Protein AF-A0A933R5Q3-F1 (afdb_monomer_lite)

Secondary structure (DSSP, 8-state):
--------------------------------TTHHHHHHHHHHHHHHHHHHHHHHHHHHHT-S-GGG----HHHHHHHHHHHHHHHHHHHHHTGGG---HHHHHHHHHHHHHHHHHHHHHHHT-TTSHHHHHHHHHHHHHHHHHHHHHH----SHHHHHHHHHHHHHHHHHHHHHHHHHHHHHHH----SHHHHHTSPPP-TTSS----

Sequence (210 aa):
MIAVDGSHLQGTEGDHDPTEAHSGNGNDRGGGGRGEQGGKYWRFAAMIATSMAAMFALTYVNTYRMADVEWSETRFYMMFVMGAAMAVIMLGFMLGMYRSRAINAAIVGGSVVVFCVALWLVRSQTTVQDESYMRAMIPHHSIAILTSTRADLTDVRVRELADGIIETQKREIEEMNWLLADIEANGKATTQAEADARPVPDLTAADYGG

Structure (mmCIF, N/CA/C/O backbone):
data_AF-A0A933R5Q3-F1
#
_entry.id   AF-A0A933R5Q3-F1
#
loop_
_atom_site.group_PDB
_atom_site.id
_atom_site.type_symbol
_atom_site.label_atom_id
_atom_site.label_alt_id
_atom_site.label_comp_id
_atom_site.label_asym_id
_atom_site.label_entity_id
_atom_site.label_seq_id
_atom_site.pdbx_PDB_ins_code
_atom_site.Cartn_x
_atom_site.Cartn_y
_atom_site.Cartn_z
_atom_site.occupancy
_atom_site.B_iso_or_equiv
_atom_site.auth_seq_id
_atom_site.auth_comp_id
_atom_site.auth_asym_id
_atom_site.auth_atom_id
_atom_site.pdbx_PDB_model_num
ATOM 1 N N . MET A 1 1 ? 15.858 1.191 100.175 1.00 37.62 1 MET A N 1
ATOM 2 C CA . MET A 1 1 ? 15.272 2.372 100.851 1.00 37.62 1 MET A CA 1
ATOM 3 C C . MET A 1 1 ? 14.344 3.031 99.837 1.00 37.62 1 MET A C 1
ATOM 5 O O . MET A 1 1 ? 14.831 3.302 98.754 1.00 37.62 1 MET A O 1
ATOM 9 N N . ILE A 1 2 ? 13.010 2.947 99.983 1.00 37.00 2 ILE A N 1
ATOM 10 C CA . ILE A 1 2 ? 12.141 3.902 100.731 1.00 37.00 2 ILE 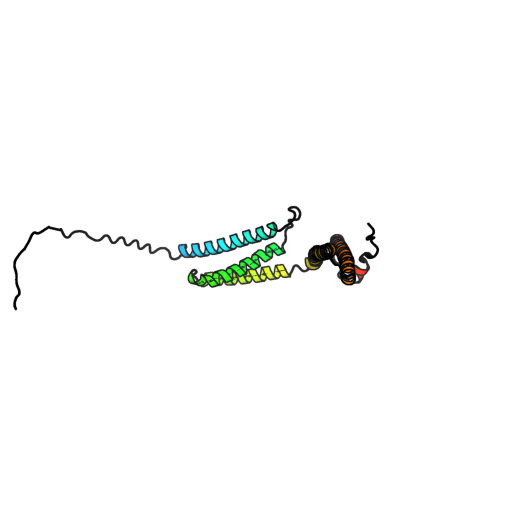A CA 1
ATOM 11 C C . ILE A 1 2 ? 12.267 5.305 100.083 1.00 37.00 2 ILE A C 1
ATOM 13 O O . ILE A 1 2 ? 13.389 5.783 100.017 1.00 37.00 2 ILE A O 1
ATOM 17 N N . ALA A 1 3 ? 11.257 6.037 99.593 1.00 38.88 3 ALA A N 1
ATOM 18 C CA . ALA A 1 3 ? 9.793 5.954 99.616 1.00 38.88 3 ALA A CA 1
ATOM 19 C C . ALA A 1 3 ? 9.170 6.904 98.552 1.00 38.88 3 ALA A C 1
ATOM 21 O O . ALA A 1 3 ? 9.852 7.771 98.010 1.00 38.88 3 ALA A O 1
ATOM 22 N N . VAL A 1 4 ? 7.865 6.710 98.322 1.00 41.22 4 VAL A N 1
ATOM 23 C CA . VAL A 1 4 ? 6.822 7.654 97.837 1.00 41.22 4 VAL A CA 1
ATOM 24 C C . VAL A 1 4 ? 6.817 8.913 98.740 1.00 41.22 4 VAL A C 1
ATOM 26 O O . VAL A 1 4 ? 7.154 8.780 99.912 1.00 41.22 4 VAL A O 1
ATOM 29 N N . ASP A 1 5 ? 6.601 10.162 98.318 1.00 43.66 5 ASP A N 1
ATOM 30 C CA . ASP A 1 5 ? 5.347 10.899 98.011 1.00 43.66 5 ASP A CA 1
ATOM 31 C C . ASP A 1 5 ? 5.722 12.382 98.295 1.00 43.66 5 ASP A C 1
ATOM 33 O O . ASP A 1 5 ? 6.499 12.627 99.217 1.00 43.66 5 ASP A O 1
ATOM 37 N N . GLY A 1 6 ? 5.396 13.416 97.522 1.00 39.12 6 GLY A N 1
ATOM 38 C CA . GLY A 1 6 ? 4.065 13.998 97.364 1.00 39.12 6 GLY A CA 1
ATOM 39 C C . GLY A 1 6 ? 4.132 15.493 97.702 1.00 39.12 6 GLY A C 1
ATOM 40 O O . GLY A 1 6 ? 4.687 15.862 98.735 1.00 39.12 6 GLY A O 1
ATOM 41 N N . SER A 1 7 ? 3.632 16.368 96.825 1.00 40.12 7 SER A N 1
ATOM 42 C CA . SER A 1 7 ? 2.957 17.638 97.174 1.00 40.12 7 SER A CA 1
ATOM 43 C C . SER A 1 7 ? 2.706 18.513 95.941 1.00 40.12 7 SER A C 1
ATOM 45 O O . SER A 1 7 ? 3.638 18.859 95.229 1.00 40.12 7 SER A O 1
ATOM 47 N N . HIS A 1 8 ? 1.425 18.880 95.783 1.00 37.91 8 HIS A N 1
ATOM 48 C CA . HIS A 1 8 ? 0.871 20.144 95.267 1.00 37.91 8 HIS A CA 1
ATOM 49 C C . HIS A 1 8 ? 1.377 20.638 93.893 1.00 37.91 8 HIS A C 1
ATOM 51 O O . HIS A 1 8 ? 2.553 20.876 93.685 1.00 37.91 8 HIS A O 1
ATOM 57 N N . LEU A 1 9 ? 0.510 20.846 92.897 1.00 44.16 9 LEU A N 1
ATOM 58 C CA . LEU A 1 9 ? -0.356 22.026 92.818 1.00 44.16 9 LEU A CA 1
ATOM 59 C C . LEU A 1 9 ? -1.648 21.749 92.032 1.00 44.16 9 LEU A C 1
ATOM 61 O O . LEU A 1 9 ? -1.675 21.004 91.056 1.00 44.16 9 LEU A O 1
ATOM 65 N N . GLN A 1 10 ? -2.707 22.410 92.482 1.00 40.44 10 GLN A N 1
ATOM 66 C CA . GLN A 1 10 ? -4.075 22.349 91.991 1.00 40.44 10 GLN A CA 1
ATOM 67 C C . GLN A 1 10 ? -4.442 23.718 91.391 1.00 40.44 10 GLN A C 1
ATOM 69 O O . GLN A 1 10 ? -4.152 24.732 92.017 1.00 40.44 10 GLN A O 1
ATOM 74 N N . GLY A 1 11 ? -5.110 23.715 90.230 1.00 36.97 11 GLY A N 1
ATOM 75 C CA . GLY A 1 11 ? -6.098 24.720 89.807 1.00 36.97 11 GLY A CA 1
ATOM 76 C C . GLY A 1 11 ? -5.611 26.002 89.114 1.00 36.97 11 GLY A C 1
ATOM 77 O O . GLY A 1 11 ? -4.931 26.825 89.711 1.00 36.97 11 GLY A O 1
ATOM 78 N N . THR A 1 12 ? -6.069 26.229 87.880 1.00 41.91 12 THR A N 1
ATOM 79 C CA . THR A 1 12 ? -7.019 27.320 87.571 1.00 41.91 12 THR A CA 1
ATOM 80 C C . THR A 1 12 ? -7.767 27.010 86.274 1.00 41.91 12 THR A C 1
ATOM 82 O O . THR A 1 12 ? -7.180 26.605 85.273 1.00 41.91 12 THR A O 1
ATOM 85 N N . GLU A 1 13 ? -9.087 27.156 86.362 1.00 41.34 13 GLU A N 1
ATOM 86 C CA . GLU A 1 13 ? -10.085 27.066 85.303 1.00 41.34 13 GLU A CA 1
ATOM 87 C C . GLU A 1 13 ? -9.833 28.029 84.134 1.00 41.34 13 GLU A C 1
ATOM 89 O O . GLU A 1 13 ? -9.441 29.180 84.320 1.00 41.34 13 GLU A O 1
ATOM 94 N N . GLY A 1 14 ? -10.154 27.558 82.930 1.00 43.03 14 GLY A N 1
ATOM 95 C CA . GLY A 1 14 ? -10.431 28.380 81.761 1.00 43.03 14 GLY A CA 1
ATOM 96 C C . GLY A 1 14 ? -11.650 27.799 81.051 1.00 43.03 14 GLY A C 1
ATOM 97 O O . GLY A 1 14 ? -11.581 26.693 80.517 1.00 43.03 14 GLY A O 1
ATOM 98 N N . ASP A 1 15 ? -12.758 28.532 81.122 1.00 51.28 15 ASP A N 1
ATOM 99 C CA . ASP A 1 15 ? -14.026 28.278 80.442 1.00 51.28 15 ASP A CA 1
ATOM 100 C C . ASP A 1 15 ? -13.844 27.980 78.948 1.00 51.28 15 ASP A C 1
ATOM 102 O O . ASP A 1 15 ? -13.221 28.762 78.230 1.00 51.28 15 ASP A O 1
ATOM 106 N N . HIS A 1 16 ? -14.488 26.921 78.450 1.00 57.41 16 HIS A N 1
ATOM 107 C CA . HIS A 1 16 ? -14.927 26.884 77.056 1.00 57.41 16 HIS A CA 1
ATOM 108 C C . HIS A 1 16 ? -16.315 26.239 76.925 1.00 57.41 16 HIS A C 1
ATOM 110 O O . HIS A 1 16 ? -16.532 25.061 77.203 1.00 57.41 16 HIS A O 1
ATOM 116 N N . ASP A 1 17 ? -17.232 27.109 76.515 1.00 54.28 17 ASP A N 1
ATOM 117 C CA . ASP A 1 17 ? -18.645 26.960 76.175 1.00 54.28 17 ASP A CA 1
ATOM 118 C C . ASP A 1 17 ? -18.941 25.821 75.167 1.00 54.28 17 ASP A C 1
ATOM 120 O O . ASP A 1 17 ? -18.249 25.710 74.149 1.00 54.28 17 ASP A O 1
ATOM 124 N N . PRO A 1 18 ? -19.968 24.974 75.395 1.00 57.12 18 PRO A N 1
ATOM 125 C CA . PRO A 1 18 ? -20.340 23.895 74.493 1.00 57.12 18 PRO A CA 1
ATOM 126 C C . PRO A 1 18 ? -21.406 24.351 73.487 1.00 57.12 18 PRO A C 1
ATOM 128 O O . PRO A 1 18 ? -22.563 23.956 73.589 1.00 57.12 18 PRO A O 1
ATOM 131 N N . THR A 1 19 ? -21.035 25.122 72.466 1.00 54.12 19 THR A N 1
ATOM 132 C CA . THR A 1 19 ? -21.895 25.313 71.286 1.00 54.12 19 THR A CA 1
ATOM 133 C C . THR A 1 19 ? -21.090 25.573 70.014 1.00 54.12 19 THR A C 1
ATOM 135 O O . THR A 1 19 ? -20.943 26.706 69.592 1.00 54.12 19 THR A O 1
ATOM 138 N N . GLU A 1 20 ? -20.669 24.521 69.308 1.00 50.72 20 GLU A N 1
ATOM 139 C CA . GLU A 1 20 ? -20.641 24.593 67.841 1.00 50.72 20 GLU A CA 1
ATOM 140 C C . GLU A 1 20 ? -21.238 23.322 67.244 1.00 50.72 20 GLU A C 1
ATOM 142 O O . GLU A 1 20 ? -20.669 22.230 67.226 1.00 50.72 20 GLU A O 1
ATOM 147 N N . ALA A 1 21 ? -22.478 23.507 66.809 1.00 47.56 21 ALA A N 1
ATOM 148 C CA . ALA A 1 21 ? -23.251 22.573 66.036 1.00 47.56 21 ALA A CA 1
ATOM 149 C C . ALA A 1 21 ? -22.594 22.316 64.673 1.00 47.56 21 ALA A C 1
ATOM 151 O O . ALA A 1 21 ? -22.115 23.226 64.003 1.00 47.56 21 ALA A O 1
ATOM 152 N N . HIS A 1 22 ? -22.655 21.048 64.271 1.00 54.12 22 HIS A N 1
ATOM 153 C CA . HIS A 1 22 ? -22.724 20.554 62.900 1.00 54.12 22 HIS A CA 1
ATOM 154 C C . HIS A 1 22 ? -22.627 21.602 61.777 1.00 54.12 22 HIS A C 1
ATOM 156 O O . HIS A 1 22 ? -23.608 22.248 61.416 1.00 54.12 22 HIS A O 1
ATOM 162 N N . SER A 1 23 ? -21.501 21.583 61.069 1.00 46.44 23 SER A N 1
ATOM 163 C CA . SER A 1 23 ? -21.527 21.741 59.617 1.00 46.44 23 SER A CA 1
ATOM 164 C C . SER A 1 23 ? -20.606 20.701 58.998 1.00 46.44 23 SER A C 1
ATOM 166 O O . SER A 1 23 ? -19.442 20.936 58.677 1.00 46.44 23 SER A O 1
ATOM 168 N N . GLY A 1 24 ? -21.143 19.486 58.880 1.00 42.62 24 GLY A N 1
ATOM 169 C CA . GLY A 1 24 ? -20.611 18.521 57.938 1.00 42.62 24 GLY A CA 1
ATOM 170 C C . GLY A 1 24 ? -20.792 19.107 56.546 1.00 42.62 24 GLY A C 1
ATOM 171 O O . GLY A 1 24 ? -21.897 19.093 56.010 1.00 42.62 24 GLY A O 1
ATOM 172 N N . ASN A 1 25 ? -19.714 19.612 55.949 1.00 48.34 25 ASN A N 1
ATOM 173 C CA . ASN A 1 25 ? -19.680 19.885 54.519 1.00 48.34 25 ASN A CA 1
ATOM 174 C C . ASN A 1 25 ? -19.555 18.547 53.775 1.00 48.34 25 ASN A C 1
ATOM 176 O O . ASN A 1 25 ? -18.524 18.222 53.183 1.00 48.34 25 ASN A O 1
ATOM 180 N N . GLY A 1 26 ? -20.619 17.748 53.859 1.00 48.50 26 GLY A N 1
ATOM 181 C CA . GLY A 1 26 ? -20.886 16.648 52.954 1.00 48.50 26 GLY A CA 1
ATOM 182 C C . GLY A 1 26 ? -21.187 17.239 51.590 1.00 48.50 26 GLY A C 1
ATOM 183 O O . GLY A 1 26 ? -22.341 17.394 51.203 1.00 48.50 26 GLY A O 1
ATOM 184 N N . ASN A 1 27 ? -20.141 17.572 50.839 1.00 50.22 27 ASN A N 1
ATOM 185 C CA . ASN A 1 27 ? -20.267 17.763 49.404 1.00 50.22 27 ASN A CA 1
ATOM 186 C C . ASN A 1 27 ? -20.289 16.378 48.738 1.00 50.22 27 ASN A C 1
ATOM 188 O O . ASN A 1 27 ? -19.455 16.055 47.891 1.00 50.22 27 ASN A O 1
ATOM 192 N N . ASP A 1 28 ? -21.272 15.570 49.139 1.00 52.59 28 ASP A N 1
ATOM 193 C CA . ASP A 1 28 ? -21.738 14.398 48.416 1.00 52.59 28 ASP A CA 1
ATOM 194 C C . ASP A 1 28 ? -22.417 14.897 47.144 1.00 52.59 28 ASP A C 1
ATOM 196 O O . ASP A 1 28 ? -23.640 14.958 47.016 1.00 52.59 28 ASP A O 1
ATOM 200 N N . ARG A 1 29 ? -21.608 15.265 46.147 1.00 54.75 29 ARG A N 1
ATOM 201 C CA . ARG A 1 29 ? -22.085 15.382 44.767 1.00 54.75 29 ARG A CA 1
ATOM 202 C C . ARG A 1 29 ? -22.269 13.979 44.198 1.00 54.75 29 ARG A C 1
ATOM 204 O O . ARG A 1 29 ? -21.574 13.548 43.280 1.00 54.75 29 ARG A O 1
ATOM 211 N N . GLY A 1 30 ? -23.251 13.273 44.749 1.00 46.62 30 GLY A N 1
ATOM 212 C CA . GLY A 1 30 ? -23.901 12.139 44.115 1.00 46.62 30 GLY A CA 1
ATOM 213 C C . GLY A 1 30 ? -24.626 12.627 42.864 1.00 46.62 30 GLY A C 1
ATOM 214 O O . GLY A 1 30 ? -25.778 13.037 42.921 1.00 46.62 30 GLY A O 1
ATOM 215 N N . GLY A 1 31 ? -23.929 12.628 41.727 1.00 47.56 31 GLY A N 1
ATOM 216 C CA . GLY A 1 31 ? -24.505 13.102 40.467 1.00 47.56 31 GLY A CA 1
ATOM 217 C C . GLY A 1 31 ? -23.619 12.939 39.230 1.00 47.56 31 GLY A C 1
ATOM 218 O O . GLY A 1 31 ? -23.697 13.764 38.332 1.00 47.56 31 GLY A O 1
ATOM 219 N N . GLY A 1 32 ? -22.749 11.922 39.162 1.00 46.84 32 GLY A N 1
ATOM 220 C CA . GLY A 1 32 ? -21.774 11.773 38.059 1.00 46.84 32 GLY A CA 1
ATOM 221 C C . GLY A 1 32 ? -21.953 10.557 37.136 1.00 46.84 32 GLY A C 1
ATOM 222 O O . GLY A 1 32 ? -21.196 10.377 36.189 1.00 46.84 32 GLY A O 1
ATOM 223 N N . GLY A 1 33 ? -22.933 9.681 37.370 1.00 52.44 33 GLY A N 1
ATOM 224 C CA . GLY A 1 33 ? -22.882 8.309 36.835 1.00 52.44 33 GLY A CA 1
ATOM 225 C C . GLY A 1 33 ? -23.011 8.138 35.311 1.00 52.44 33 GLY A C 1
ATOM 226 O O . GLY A 1 33 ? -22.514 7.146 34.773 1.00 52.44 33 GLY A O 1
ATOM 227 N N . ARG A 1 34 ? -23.666 9.073 34.604 1.00 54.91 34 ARG A N 1
ATOM 228 C CA . ARG A 1 34 ? -23.990 8.945 33.164 1.00 54.91 34 ARG A CA 1
ATOM 229 C C . ARG A 1 34 ? -23.191 9.898 32.267 1.00 54.91 34 ARG A C 1
ATOM 231 O O . ARG A 1 34 ? -22.639 9.450 31.265 1.00 54.91 34 ARG A O 1
ATOM 238 N N . GLY A 1 35 ? -23.067 11.172 32.650 1.00 59.00 35 GLY A N 1
ATOM 239 C CA . GLY A 1 35 ? -22.318 12.178 31.879 1.00 59.00 35 GLY A CA 1
ATOM 240 C C . GLY A 1 35 ? -20.802 11.956 31.893 1.00 59.00 35 GLY A C 1
ATOM 241 O O . GLY A 1 35 ? -20.133 12.117 30.876 1.00 59.00 35 GLY A O 1
ATOM 242 N N . GLU A 1 36 ? -20.259 11.491 33.018 1.00 64.19 36 GLU A N 1
ATOM 243 C CA . GLU A 1 36 ? -18.817 11.285 33.172 1.00 64.19 36 GLU A CA 1
ATOM 244 C C . GLU A 1 36 ? -18.313 10.068 32.377 1.00 64.19 36 GLU A C 1
ATOM 246 O O . GLU A 1 36 ? -17.197 10.071 31.860 1.00 64.19 36 GLU A O 1
ATOM 251 N N . GLN A 1 37 ? -19.152 9.037 32.216 1.00 67.56 37 GLN A N 1
ATOM 252 C CA . GLN A 1 37 ? -18.849 7.891 31.354 1.00 67.56 37 GLN A CA 1
ATOM 253 C C . GLN A 1 37 ? -18.914 8.262 29.871 1.00 67.56 37 GLN A C 1
ATOM 255 O O . GLN A 1 37 ? -18.004 7.902 29.128 1.00 67.56 37 GLN A O 1
ATOM 260 N N . GLY A 1 38 ? -19.929 9.027 29.448 1.00 73.62 38 GLY A N 1
ATOM 261 C CA . GLY A 1 38 ? -20.018 9.540 28.075 1.00 73.62 38 GLY A CA 1
ATOM 262 C C . GLY A 1 38 ? -18.776 10.341 27.673 1.00 73.62 38 GLY A C 1
ATOM 263 O O . GLY A 1 38 ? -18.219 10.122 26.599 1.00 73.62 38 GLY A O 1
ATOM 264 N N . GLY A 1 39 ? -18.258 11.172 28.584 1.00 84.56 39 GLY A N 1
ATOM 265 C CA . GLY A 1 39 ? -17.014 11.913 28.367 1.00 84.56 39 GLY A CA 1
ATOM 266 C C . GLY A 1 39 ? -15.775 11.028 28.170 1.00 84.56 39 GLY A C 1
ATOM 267 O O . GLY A 1 39 ? -14.880 11.399 27.415 1.00 84.56 39 GLY A O 1
ATOM 268 N N . LYS A 1 40 ? -15.710 9.846 28.801 1.00 87.00 40 LYS A N 1
ATOM 269 C CA . LYS A 1 40 ? -14.594 8.893 28.627 1.00 87.00 40 LYS A CA 1
ATOM 270 C C . LYS A 1 40 ? -14.631 8.248 27.236 1.00 87.00 40 LYS A C 1
ATOM 272 O O . LYS A 1 40 ? -13.609 8.239 26.557 1.00 87.00 40 LYS A O 1
ATOM 277 N N . TYR A 1 41 ? -15.802 7.805 26.769 1.00 88.81 41 TYR A N 1
ATOM 278 C CA . TYR A 1 41 ? -15.950 7.252 25.411 1.00 88.81 41 TYR A CA 1
ATOM 279 C C . TYR A 1 41 ? -15.758 8.303 24.315 1.00 88.81 41 TYR A C 1
ATOM 281 O O . TYR A 1 41 ? -15.182 8.001 23.275 1.00 88.81 41 TYR A O 1
ATOM 289 N N . TRP A 1 42 ? -16.184 9.548 24.545 1.00 90.56 42 TRP A N 1
ATOM 290 C CA . TRP A 1 42 ? -15.934 10.632 23.595 1.00 90.56 42 TRP A CA 1
ATOM 291 C C . TRP A 1 42 ? -14.438 10.920 23.439 1.00 90.56 42 TRP A C 1
ATOM 293 O O . TRP A 1 42 ? -13.944 11.030 22.321 1.00 90.56 42 TRP A O 1
ATOM 303 N N . ARG A 1 43 ? -13.693 10.975 24.551 1.00 90.62 43 ARG A N 1
ATOM 304 C CA . ARG A 1 43 ? -12.229 11.129 24.519 1.00 90.62 43 ARG A CA 1
ATOM 305 C C . ARG A 1 43 ? -11.552 9.972 23.792 1.00 90.62 43 ARG A C 1
ATOM 307 O O . ARG A 1 43 ? -10.636 10.211 23.015 1.00 90.62 43 ARG A O 1
ATOM 314 N N . PHE A 1 44 ? -12.017 8.744 24.013 1.00 91.81 44 PHE A N 1
ATOM 315 C CA . PHE A 1 44 ? -11.541 7.565 23.292 1.00 91.81 44 PHE A CA 1
ATOM 316 C C . PHE A 1 44 ? -11.747 7.688 21.778 1.00 91.81 44 PHE A C 1
ATOM 318 O O . PHE A 1 44 ? -10.796 7.547 21.013 1.00 91.81 44 PHE A O 1
ATOM 325 N N . ALA A 1 45 ? -12.966 8.027 21.349 1.00 91.81 45 ALA A N 1
ATOM 326 C CA . ALA A 1 45 ? -13.285 8.223 19.939 1.00 91.81 45 ALA A CA 1
ATOM 327 C C . ALA A 1 45 ? -12.462 9.363 19.320 1.00 91.81 45 ALA A C 1
ATOM 329 O O . ALA A 1 45 ? -11.897 9.198 18.241 1.00 91.81 45 ALA A O 1
ATOM 330 N N . ALA A 1 46 ? -12.329 10.490 20.026 1.00 94.12 46 ALA A N 1
ATOM 331 C CA . ALA A 1 46 ? -11.514 11.618 19.589 1.00 94.12 46 ALA A CA 1
ATOM 332 C C . ALA A 1 46 ? -10.030 11.239 19.455 1.00 94.12 46 ALA A C 1
ATOM 334 O O . ALA A 1 46 ? -9.384 11.640 18.489 1.00 94.12 46 ALA A O 1
ATOM 335 N N . MET A 1 47 ? -9.493 10.436 20.378 1.00 94.38 47 MET A N 1
ATOM 336 C CA . MET A 1 47 ? -8.109 9.959 20.324 1.00 94.38 47 MET A CA 1
ATOM 337 C C . MET A 1 47 ? -7.866 9.091 19.085 1.00 94.38 47 MET A C 1
ATOM 339 O O . MET A 1 47 ? -6.886 9.303 18.370 1.00 94.38 47 MET A O 1
ATOM 343 N N . ILE A 1 48 ? -8.777 8.161 18.790 1.00 93.94 48 ILE A N 1
ATOM 344 C CA . ILE A 1 48 ? -8.689 7.306 17.599 1.00 93.94 48 ILE A CA 1
ATOM 345 C C . ILE A 1 48 ? -8.826 8.137 16.323 1.00 93.94 48 ILE A C 1
ATOM 347 O O . ILE A 1 48 ? -7.982 8.040 15.443 1.00 93.94 48 ILE A O 1
ATOM 351 N N . ALA A 1 49 ? -9.833 9.005 16.231 1.00 93.81 49 ALA A N 1
ATOM 352 C CA . ALA A 1 49 ? -10.045 9.828 15.042 1.00 93.81 49 ALA A CA 1
ATOM 353 C C . ALA A 1 49 ? -8.853 10.759 14.761 1.00 93.81 49 ALA A C 1
ATOM 355 O O . ALA A 1 49 ? -8.394 10.861 13.625 1.00 93.81 49 ALA A O 1
ATOM 356 N N . THR A 1 50 ? -8.307 11.394 15.802 1.00 94.12 50 THR A N 1
ATOM 357 C CA . THR A 1 50 ? -7.155 12.298 15.663 1.00 94.12 50 THR A CA 1
ATOM 358 C C . THR A 1 50 ? -5.902 11.537 15.237 1.00 94.12 50 THR A C 1
ATOM 360 O O . THR A 1 50 ? -5.181 11.989 14.353 1.00 94.12 50 THR A O 1
ATOM 363 N N . SER A 1 51 ? -5.645 10.368 15.829 1.00 91.81 51 SER A N 1
ATOM 364 C CA . SER A 1 51 ? -4.493 9.538 15.455 1.00 91.81 51 SER A CA 1
ATOM 365 C C . SER A 1 51 ? -4.629 8.951 14.050 1.00 91.81 51 SER A C 1
ATOM 367 O O . SER A 1 51 ? -3.645 8.946 13.318 1.00 91.81 51 SER A O 1
ATOM 369 N N . MET A 1 52 ? -5.830 8.543 13.630 1.00 93.19 52 MET A N 1
ATOM 370 C CA . MET A 1 52 ? -6.106 8.143 12.246 1.00 93.19 52 MET A CA 1
ATOM 371 C C . MET A 1 52 ? -5.814 9.281 11.265 1.00 93.19 52 MET A C 1
ATOM 373 O O . MET A 1 52 ? -5.090 9.069 10.297 1.00 93.19 52 MET A O 1
ATOM 377 N N . ALA A 1 53 ? -6.319 10.489 11.534 1.00 92.25 53 ALA A N 1
ATOM 378 C CA . ALA A 1 53 ? -6.087 11.653 10.682 1.00 92.25 53 ALA A CA 1
ATOM 379 C C . ALA A 1 53 ? -4.598 12.028 10.610 1.00 92.25 53 ALA A C 1
ATOM 381 O O . ALA A 1 53 ? -4.071 12.264 9.523 1.00 92.25 53 ALA A O 1
ATOM 382 N N . ALA A 1 54 ? -3.904 12.028 11.752 1.00 92.25 54 ALA A N 1
ATOM 383 C CA . ALA A 1 54 ? -2.470 12.286 11.809 1.00 92.25 54 ALA A CA 1
ATOM 384 C C . ALA A 1 54 ? -1.684 11.233 11.017 1.00 92.25 54 ALA A C 1
ATOM 386 O O . ALA A 1 54 ? -0.892 11.590 10.151 1.00 92.25 54 ALA A O 1
ATOM 387 N N . MET A 1 55 ? -1.935 9.943 11.256 1.00 88.62 55 MET A N 1
ATOM 388 C CA . MET A 1 55 ? -1.251 8.859 10.546 1.00 88.62 55 MET A CA 1
ATOM 389 C C . MET A 1 55 ? -1.523 8.901 9.044 1.00 88.62 55 MET A C 1
ATOM 391 O O . MET A 1 55 ? -0.592 8.739 8.261 1.00 88.62 55 MET A O 1
ATOM 395 N N . PHE A 1 56 ? -2.760 9.187 8.631 1.00 87.94 56 PHE A N 1
ATOM 396 C CA . PHE A 1 56 ? -3.099 9.369 7.224 1.00 87.94 56 PHE A CA 1
ATOM 397 C C . PHE A 1 56 ? -2.317 10.533 6.603 1.00 87.94 56 PHE A C 1
ATOM 399 O O . PHE A 1 56 ? -1.695 10.350 5.560 1.00 87.94 56 PHE A O 1
ATOM 406 N N . ALA A 1 57 ? -2.245 11.690 7.266 1.00 86.56 57 ALA A N 1
ATOM 407 C CA . ALA A 1 57 ? -1.433 12.813 6.799 1.00 86.56 57 ALA A CA 1
ATOM 408 C C . ALA A 1 57 ? 0.062 12.451 6.700 1.00 86.56 57 ALA A C 1
ATOM 410 O O . ALA A 1 57 ? 0.706 12.768 5.700 1.00 86.56 57 ALA A O 1
ATOM 411 N N . LEU A 1 58 ? 0.606 11.720 7.683 1.00 84.56 58 LEU A N 1
ATOM 412 C CA . LEU A 1 58 ? 1.996 11.249 7.660 1.00 84.56 58 LEU A CA 1
ATOM 413 C C . LEU A 1 58 ? 2.297 10.351 6.450 1.00 84.56 58 LEU A C 1
ATOM 415 O O . LEU A 1 58 ? 3.423 10.381 5.956 1.00 84.56 58 LEU A O 1
ATOM 419 N N . THR A 1 59 ? 1.314 9.611 5.920 1.00 79.06 59 THR A N 1
ATOM 420 C CA . THR A 1 59 ? 1.526 8.812 4.696 1.00 79.06 59 THR A CA 1
ATOM 421 C C . THR A 1 59 ? 1.858 9.663 3.468 1.00 79.06 59 THR A C 1
ATOM 423 O O . THR A 1 59 ? 2.487 9.163 2.538 1.00 79.06 59 THR A O 1
ATOM 426 N N . TYR A 1 60 ? 1.490 10.948 3.461 1.00 77.56 60 TYR A N 1
ATOM 427 C CA . TYR A 1 60 ? 1.810 11.878 2.377 1.00 77.56 60 TYR A CA 1
ATOM 428 C C . TYR A 1 60 ? 3.145 12.596 2.575 1.00 77.56 60 TYR A C 1
ATOM 430 O O . TYR A 1 60 ? 3.804 12.911 1.586 1.00 77.56 60 TYR A O 1
ATOM 438 N N . VAL A 1 61 ? 3.587 12.780 3.825 1.00 76.00 61 VAL A N 1
ATOM 439 C CA . VAL A 1 61 ? 4.846 13.471 4.173 1.00 76.00 61 VAL A CA 1
ATOM 440 C C . VAL A 1 61 ? 6.080 12.774 3.585 1.00 76.00 61 VAL A C 1
ATOM 442 O O . VAL A 1 61 ? 7.091 13.422 3.337 1.00 76.00 61 VAL A O 1
ATOM 445 N N . ASN A 1 62 ? 6.006 11.469 3.312 1.00 63.94 62 ASN A N 1
ATOM 446 C CA . ASN A 1 62 ? 7.106 10.716 2.703 1.00 63.94 62 ASN A CA 1
ATOM 447 C C . ASN A 1 62 ? 7.194 10.860 1.163 1.00 63.94 62 ASN A C 1
ATOM 449 O O . ASN A 1 62 ? 8.095 10.298 0.549 1.00 63.94 62 ASN A O 1
ATOM 453 N N . THR A 1 63 ? 6.292 11.605 0.514 1.00 61.28 63 THR A N 1
ATOM 454 C CA . THR A 1 63 ? 6.260 11.720 -0.958 1.00 61.28 63 THR A CA 1
ATOM 455 C C . THR A 1 63 ? 7.307 12.728 -1.454 1.00 61.28 63 THR A C 1
ATOM 457 O O . THR A 1 63 ? 7.285 13.894 -1.069 1.00 61.28 63 THR A O 1
ATOM 460 N N . TYR A 1 64 ? 8.229 12.285 -2.320 1.00 49.09 64 TYR A N 1
ATOM 461 C CA . TYR A 1 64 ? 9.434 13.029 -2.740 1.00 49.09 64 TYR A CA 1
ATOM 462 C C . TYR A 1 64 ? 9.150 14.301 -3.570 1.00 49.09 64 TYR A C 1
ATOM 464 O O . TYR A 1 64 ? 9.975 15.213 -3.613 1.00 49.09 64 TYR A O 1
ATOM 472 N N . ARG A 1 65 ? 7.976 14.398 -4.209 1.00 51.03 65 ARG A N 1
ATOM 473 C CA . ARG A 1 65 ? 7.514 15.572 -4.969 1.00 51.03 65 ARG A CA 1
ATOM 474 C C . ARG A 1 65 ? 6.055 15.870 -4.620 1.00 51.03 65 ARG A C 1
ATOM 476 O O . ARG A 1 65 ? 5.204 14.995 -4.713 1.00 51.03 65 ARG A O 1
ATOM 483 N N . MET A 1 66 ? 5.750 17.126 -4.286 1.00 53.97 66 MET A N 1
ATOM 484 C CA . MET A 1 66 ? 4.377 17.592 -4.000 1.00 53.97 66 MET A CA 1
ATOM 485 C C . MET A 1 66 ? 3.433 17.478 -5.211 1.00 53.97 66 MET A C 1
ATOM 487 O O . MET A 1 66 ? 2.220 17.497 -5.041 1.00 53.97 66 MET A O 1
ATOM 491 N N . ALA A 1 67 ? 3.991 17.364 -6.421 1.00 54.97 67 ALA A N 1
ATOM 492 C CA . ALA A 1 67 ? 3.243 17.191 -7.664 1.00 54.97 67 ALA A CA 1
ATOM 493 C C . ALA A 1 67 ? 2.707 15.762 -7.868 1.00 54.97 67 ALA A C 1
ATOM 495 O O . ALA A 1 67 ? 1.791 15.594 -8.658 1.00 54.97 67 ALA A O 1
ATOM 496 N N . ASP A 1 68 ? 3.224 14.771 -7.132 1.00 55.75 68 ASP A N 1
ATOM 497 C CA . ASP A 1 68 ? 2.835 13.357 -7.266 1.00 55.75 68 ASP A CA 1
ATOM 498 C C . ASP A 1 68 ? 1.907 12.922 -6.108 1.00 55.75 68 ASP A C 1
ATOM 500 O O . ASP A 1 68 ? 1.771 11.736 -5.791 1.00 55.75 68 ASP A O 1
ATOM 504 N N . VAL A 1 69 ? 1.300 13.893 -5.409 1.00 63.34 69 VAL A N 1
ATOM 505 C CA . VAL A 1 69 ? 0.317 13.656 -4.342 1.00 63.34 69 VAL A CA 1
ATOM 506 C C . VAL A 1 69 ? -1.012 13.271 -4.983 1.00 63.34 69 VAL A C 1
ATOM 508 O O . VAL A 1 69 ? -1.951 14.055 -5.066 1.00 63.34 69 VAL A O 1
ATOM 511 N N . GLU A 1 70 ? -1.072 12.030 -5.441 1.00 64.75 70 GLU A N 1
ATOM 512 C CA . GLU A 1 70 ? -2.287 11.445 -5.984 1.00 64.75 70 GLU A CA 1
ATOM 513 C C . GLU A 1 70 ? -3.179 10.908 -4.862 1.00 64.75 70 GLU A C 1
ATOM 515 O O . GLU A 1 70 ? -2.727 10.424 -3.810 1.00 64.75 70 GLU A O 1
ATOM 520 N N . TRP A 1 71 ? -4.489 10.988 -5.081 1.00 68.25 71 TRP A N 1
ATOM 521 C CA . TRP A 1 71 ? -5.454 10.364 -4.189 1.00 68.25 71 TRP A CA 1
ATOM 522 C C . TRP A 1 71 ? -5.289 8.840 -4.244 1.00 68.25 71 TRP A C 1
ATOM 524 O O . TRP A 1 71 ? -5.419 8.225 -5.298 1.00 68.25 71 TRP A O 1
ATOM 534 N N . SER A 1 72 ? -5.010 8.211 -3.099 1.00 73.12 72 SER A N 1
ATOM 535 C CA . SER A 1 72 ? -4.845 6.759 -3.011 1.00 73.12 72 SER A CA 1
ATOM 536 C C . SER A 1 72 ? -5.978 6.154 -2.196 1.00 73.12 72 SER A C 1
ATOM 538 O O . SER A 1 72 ? -5.979 6.216 -0.962 1.00 73.12 72 SER A O 1
ATOM 540 N N . GLU A 1 73 ? -6.916 5.512 -2.890 1.00 77.62 73 GLU A N 1
ATOM 541 C CA . GLU A 1 73 ? -8.005 4.753 -2.268 1.00 77.62 73 GLU A CA 1
ATOM 542 C C . GLU A 1 73 ? -7.470 3.712 -1.274 1.00 77.62 73 GLU A C 1
ATOM 544 O O . GLU A 1 73 ? -7.996 3.565 -0.173 1.00 77.62 73 GLU A O 1
ATOM 549 N N . THR A 1 74 ? -6.355 3.055 -1.603 1.00 79.62 74 THR A N 1
ATOM 550 C CA . THR A 1 74 ? -5.688 2.092 -0.718 1.00 79.62 74 THR A CA 1
ATOM 551 C C . THR A 1 74 ? -5.231 2.728 0.596 1.00 79.62 74 THR A C 1
ATOM 553 O O . THR A 1 74 ? -5.492 2.161 1.658 1.00 79.62 74 THR A O 1
ATOM 556 N N . ARG A 1 75 ? -4.584 3.907 0.567 1.00 82.06 75 ARG A N 1
ATOM 557 C CA . ARG A 1 75 ? -4.168 4.612 1.800 1.00 82.06 75 ARG A CA 1
ATOM 558 C C . ARG A 1 75 ? -5.380 5.017 2.633 1.00 82.06 75 ARG A C 1
ATOM 560 O O . ARG A 1 75 ? -5.364 4.874 3.856 1.00 82.06 75 ARG A O 1
ATOM 567 N N . PHE A 1 76 ? -6.437 5.474 1.966 1.00 86.00 76 PHE A N 1
ATOM 568 C CA . PHE A 1 76 ? -7.683 5.863 2.612 1.00 86.00 76 PHE A CA 1
ATOM 569 C C . PHE A 1 76 ? -8.357 4.677 3.315 1.00 86.00 76 PHE A C 1
ATOM 571 O O . PHE A 1 76 ? -8.664 4.772 4.500 1.00 86.00 76 PHE A O 1
ATOM 578 N N . TYR A 1 77 ? -8.521 3.528 2.654 1.00 89.25 77 TYR A N 1
ATOM 579 C CA . TYR A 1 77 ? -9.119 2.346 3.285 1.00 89.25 77 TYR A CA 1
ATOM 580 C C . TYR A 1 77 ? -8.226 1.741 4.377 1.00 89.25 77 TYR A C 1
ATOM 582 O O . TYR A 1 77 ? -8.729 1.320 5.422 1.00 89.25 77 TYR A O 1
ATOM 590 N N . MET A 1 78 ? -6.900 1.757 4.198 1.00 86.94 78 MET A N 1
ATOM 591 C CA . MET A 1 78 ? -5.954 1.264 5.205 1.00 86.94 78 MET A CA 1
ATOM 592 C C . MET A 1 78 ? -6.014 2.073 6.511 1.00 86.94 78 MET A C 1
ATOM 594 O O . MET A 1 78 ? -5.876 1.498 7.592 1.00 86.94 78 MET A O 1
ATOM 598 N N . MET A 1 79 ? -6.308 3.379 6.439 1.00 92.25 79 MET A N 1
ATOM 599 C CA . MET A 1 79 ? -6.569 4.208 7.624 1.00 92.25 79 MET A CA 1
ATOM 600 C C . MET A 1 79 ? -7.674 3.597 8.501 1.00 92.25 79 MET A C 1
ATOM 602 O O . MET A 1 79 ? -7.516 3.513 9.720 1.00 92.25 79 MET A O 1
ATOM 606 N N . PHE A 1 80 ? -8.773 3.126 7.903 1.00 93.38 80 PHE A N 1
ATOM 607 C CA . PHE A 1 80 ? -9.877 2.499 8.639 1.00 93.38 80 PHE A CA 1
ATOM 608 C C . PHE A 1 80 ? -9.509 1.123 9.193 1.00 93.38 80 PHE A C 1
ATOM 610 O O . PHE A 1 80 ? -9.895 0.814 10.319 1.00 93.38 80 PHE A O 1
ATOM 617 N N . VAL A 1 81 ? -8.730 0.325 8.456 1.00 92.25 81 VAL A N 1
ATOM 618 C CA . VAL A 1 81 ? -8.212 -0.970 8.936 1.00 92.25 81 VAL A CA 1
ATOM 619 C C . VAL A 1 81 ? -7.386 -0.773 10.212 1.00 92.25 81 VAL A C 1
ATOM 621 O O . VAL A 1 81 ? -7.654 -1.410 11.234 1.00 92.25 81 VAL A O 1
ATOM 624 N N . MET A 1 82 ? -6.421 0.150 10.181 1.00 91.25 82 MET A N 1
ATOM 625 C CA . MET A 1 82 ? -5.559 0.451 11.328 1.00 91.25 82 MET A CA 1
ATOM 626 C C . MET A 1 82 ? -6.352 1.064 12.487 1.00 91.25 82 MET A C 1
ATOM 628 O O . MET A 1 82 ? -6.190 0.641 13.631 1.00 91.25 82 MET A O 1
ATOM 632 N N . GLY A 1 83 ? -7.249 2.013 12.200 1.00 94.62 83 GLY A N 1
ATOM 633 C CA . GLY A 1 83 ? -8.103 2.647 13.205 1.00 94.62 83 GLY A CA 1
ATOM 634 C C . GLY A 1 83 ? -9.021 1.657 13.922 1.00 94.62 83 GLY A C 1
ATOM 635 O O . GLY A 1 83 ? -9.112 1.675 15.150 1.00 94.62 83 GLY A O 1
ATOM 636 N N . ALA A 1 84 ? -9.652 0.746 13.178 1.00 94.88 84 ALA A N 1
ATOM 637 C CA . ALA A 1 84 ? -10.509 -0.295 13.735 1.00 94.88 84 ALA A CA 1
ATOM 638 C C . ALA A 1 84 ? -9.727 -1.292 14.602 1.00 94.88 84 ALA A C 1
ATOM 640 O O . ALA A 1 84 ? -10.164 -1.615 15.707 1.00 94.88 84 ALA A O 1
ATOM 641 N N . ALA A 1 85 ? -8.552 -1.739 14.147 1.00 95.00 85 ALA A N 1
ATOM 642 C CA . ALA A 1 85 ? -7.694 -2.622 14.935 1.00 95.00 85 ALA A CA 1
ATOM 643 C C . ALA A 1 85 ? -7.225 -1.940 16.231 1.00 95.00 85 ALA A C 1
ATOM 645 O O . ALA A 1 85 ? -7.319 -2.514 17.317 1.00 95.00 85 ALA A O 1
ATOM 646 N N . MET A 1 86 ? -6.783 -0.685 16.132 1.00 93.50 86 MET A N 1
ATOM 647 C CA . MET A 1 86 ? -6.317 0.096 17.273 1.00 93.50 86 MET A CA 1
ATOM 648 C C . MET A 1 86 ? -7.437 0.348 18.289 1.00 93.50 86 MET A C 1
ATOM 650 O O . MET A 1 86 ? -7.197 0.238 19.489 1.00 93.50 86 MET A O 1
ATOM 654 N N . ALA A 1 87 ? -8.671 0.583 17.830 1.00 93.81 87 ALA A N 1
ATOM 655 C CA . ALA A 1 87 ? -9.842 0.697 18.697 1.00 93.81 87 ALA A CA 1
ATOM 656 C C . ALA A 1 87 ? -10.050 -0.559 19.558 1.00 93.81 87 ALA A C 1
ATOM 658 O O . ALA A 1 87 ? -10.204 -0.458 20.775 1.00 93.81 87 ALA A O 1
ATOM 659 N N . VAL A 1 88 ? -10.005 -1.747 18.949 1.00 94.50 88 VAL A N 1
ATOM 660 C CA . VAL A 1 88 ? -10.176 -3.018 19.671 1.00 94.50 88 VAL A CA 1
ATOM 661 C C . VAL A 1 88 ? -9.027 -3.249 20.654 1.00 94.50 88 VAL A C 1
ATOM 663 O O . VAL A 1 88 ? -9.276 -3.579 21.815 1.00 94.50 88 VAL A O 1
ATOM 666 N N . ILE A 1 89 ? -7.781 -3.030 20.220 1.00 94.00 89 ILE A N 1
ATOM 667 C CA . ILE A 1 89 ? -6.586 -3.218 21.055 1.00 94.00 89 ILE A CA 1
ATOM 668 C C . ILE A 1 89 ? -6.625 -2.282 22.268 1.00 94.00 89 ILE A C 1
ATOM 670 O O . ILE A 1 89 ? -6.535 -2.741 23.407 1.00 94.00 89 ILE A O 1
ATOM 674 N N . MET A 1 90 ? -6.804 -0.977 22.048 1.00 91.94 90 MET A N 1
ATOM 675 C CA . MET A 1 90 ? -6.826 0.017 23.125 1.00 91.94 90 MET A CA 1
ATOM 676 C C . MET A 1 90 ? -7.968 -0.239 24.106 1.00 91.94 90 MET A C 1
ATOM 678 O O . MET A 1 90 ? -7.76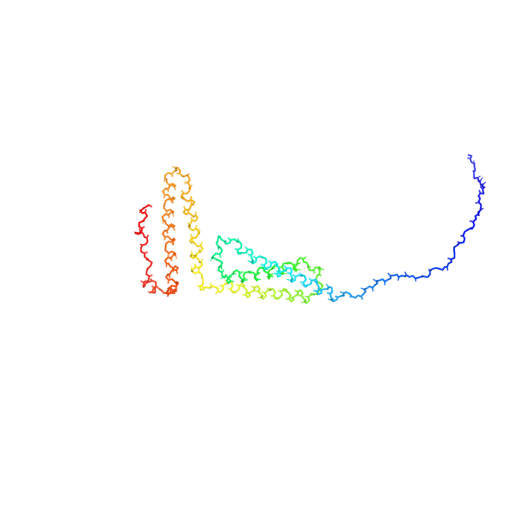4 -0.166 25.320 1.00 91.94 90 MET A O 1
ATOM 682 N N . LEU A 1 91 ? -9.159 -0.574 23.600 1.00 91.88 91 LEU A N 1
ATOM 683 C CA . LEU A 1 91 ? -10.287 -0.917 24.457 1.00 91.88 91 LEU A CA 1
ATOM 684 C C . LEU A 1 91 ? -9.977 -2.155 25.307 1.00 91.88 91 LEU A C 1
ATOM 686 O O . LEU A 1 91 ? -10.299 -2.146 26.491 1.00 91.88 91 LEU A O 1
ATOM 690 N N . GLY A 1 92 ? -9.306 -3.165 24.740 1.00 90.06 92 GLY A N 1
ATOM 691 C CA . GLY A 1 92 ? -8.867 -4.377 25.438 1.00 90.06 92 GLY A CA 1
ATOM 692 C C . GLY A 1 92 ? -7.908 -4.108 26.604 1.00 90.06 92 GLY A C 1
ATOM 693 O O . GLY A 1 92 ? -8.099 -4.649 27.693 1.00 90.06 92 GLY A O 1
ATOM 694 N N . PHE A 1 93 ? -6.924 -3.225 26.424 1.00 88.44 93 PHE A N 1
ATOM 695 C CA . PHE A 1 93 ? -5.991 -2.855 27.500 1.00 88.44 93 PHE A CA 1
ATOM 696 C C . PHE A 1 93 ? -6.614 -1.933 28.555 1.00 88.44 93 PHE A C 1
ATOM 698 O O . PHE A 1 93 ? -6.202 -1.940 29.713 1.00 88.44 93 PHE A O 1
ATOM 705 N N . MET A 1 94 ? -7.622 -1.147 28.179 1.00 86.88 94 MET A N 1
ATOM 706 C CA . MET A 1 94 ? -8.231 -0.134 29.046 1.00 86.88 94 MET A CA 1
ATOM 707 C C . MET A 1 94 ? -9.630 -0.521 29.547 1.00 86.88 94 MET A C 1
ATOM 709 O O . MET A 1 94 ? -10.378 0.346 30.003 1.00 86.88 94 MET A O 1
ATOM 713 N N . LEU A 1 95 ? -9.991 -1.812 29.517 1.00 80.31 95 LEU A N 1
ATOM 714 C CA . LEU A 1 95 ? -11.329 -2.303 29.887 1.00 80.31 95 LEU A CA 1
ATOM 715 C C . LEU A 1 95 ? -11.800 -1.814 31.267 1.00 80.31 95 LEU A C 1
ATOM 717 O O . LEU A 1 95 ? -12.979 -1.506 31.437 1.00 80.31 95 LEU A O 1
ATOM 721 N N . GLY A 1 96 ? -10.888 -1.687 32.239 1.00 78.25 96 GLY A N 1
ATOM 722 C CA . GLY A 1 96 ? -11.202 -1.229 33.599 1.00 78.25 96 GLY A CA 1
ATOM 723 C C . GLY A 1 96 ? -11.756 0.202 33.685 1.00 78.25 96 GLY A C 1
ATOM 724 O O . GLY A 1 96 ? -12.445 0.537 34.647 1.00 78.25 96 GLY A O 1
ATOM 725 N N . MET A 1 97 ? -11.513 1.039 32.673 1.00 80.19 97 MET A N 1
ATOM 726 C CA . MET A 1 97 ? -12.000 2.422 32.611 1.00 80.19 97 MET A CA 1
ATOM 727 C C . MET A 1 97 ? -13.431 2.528 32.052 1.00 80.19 97 MET A C 1
ATOM 729 O O . MET A 1 97 ? -14.145 3.495 32.337 1.00 80.19 97 MET A O 1
ATOM 733 N N . TYR A 1 98 ? -13.867 1.531 31.278 1.00 81.12 98 TYR A N 1
ATOM 734 C CA . TYR A 1 98 ? -15.101 1.559 30.494 1.00 81.12 98 TYR A CA 1
ATOM 735 C C . TYR A 1 98 ? -16.147 0.608 31.075 1.00 81.12 98 TYR A C 1
ATOM 737 O O . TYR A 1 98 ? -16.190 -0.585 30.778 1.00 81.12 98 TYR A O 1
ATOM 745 N N . ARG A 1 99 ? -17.029 1.147 31.924 1.00 80.25 99 ARG A N 1
ATOM 746 C CA . ARG A 1 99 ? -17.944 0.341 32.753 1.00 80.25 99 ARG A CA 1
ATOM 747 C C . ARG A 1 99 ? -19.150 -0.237 32.000 1.00 80.25 99 ARG A C 1
ATOM 749 O O . ARG A 1 99 ? -19.807 -1.144 32.508 1.00 80.25 99 ARG A O 1
ATOM 756 N N . SER A 1 100 ? -19.455 0.262 30.799 1.00 89.88 100 SER A N 1
ATOM 757 C CA . SER A 1 100 ? -20.627 -0.163 30.022 1.00 89.88 100 SER A CA 1
ATOM 758 C C . SER A 1 100 ? -20.270 -1.290 29.060 1.00 89.88 100 SER A C 1
ATOM 760 O O . SER A 1 100 ? -19.769 -1.058 27.963 1.00 89.88 100 SER A O 1
ATOM 762 N N . ARG A 1 101 ? -20.600 -2.527 29.448 1.00 87.12 101 ARG A N 1
ATOM 763 C CA . ARG A 1 101 ? -20.381 -3.712 28.603 1.00 87.12 101 ARG A CA 1
ATOM 764 C C . ARG A 1 101 ? -21.098 -3.619 27.253 1.00 87.12 101 ARG A C 1
ATOM 766 O O . ARG A 1 101 ? -20.555 -4.084 26.261 1.00 87.12 101 ARG A O 1
ATOM 773 N N . ALA A 1 102 ? -22.272 -2.987 27.210 1.00 90.38 102 ALA A N 1
ATOM 774 C CA . ALA A 1 102 ? -23.032 -2.801 25.975 1.00 90.38 102 ALA A CA 1
ATOM 775 C C . ALA A 1 102 ? -22.310 -1.873 24.983 1.00 90.38 102 ALA A C 1
ATOM 777 O O . ALA A 1 102 ? -22.211 -2.200 23.805 1.00 90.38 102 ALA A O 1
ATOM 778 N N . ILE A 1 103 ? -21.757 -0.750 25.461 1.00 89.06 103 ILE A N 1
ATOM 779 C CA . ILE A 1 103 ? -21.007 0.183 24.604 1.00 89.06 103 ILE A CA 1
ATOM 780 C C . ILE A 1 103 ? -19.692 -0.460 24.160 1.00 89.06 103 ILE A C 1
ATOM 782 O O . ILE A 1 103 ? -19.348 -0.381 22.987 1.00 89.06 103 ILE A O 1
ATOM 786 N N . ASN A 1 104 ? -18.997 -1.162 25.058 1.00 92.81 104 ASN A N 1
ATOM 787 C CA . ASN A 1 104 ? -17.766 -1.871 24.707 1.00 92.81 104 ASN A CA 1
ATOM 788 C C . ASN A 1 104 ? -18.020 -2.923 23.617 1.00 92.81 104 ASN A C 1
ATOM 790 O O . ASN A 1 104 ? -17.284 -2.978 22.637 1.00 92.81 104 ASN A O 1
ATOM 794 N N . ALA A 1 105 ? -19.085 -3.719 23.755 1.00 93.31 105 ALA A N 1
ATOM 795 C CA . ALA A 1 105 ? -19.470 -4.707 22.750 1.00 93.31 105 ALA A CA 1
ATOM 796 C C . ALA A 1 105 ? -19.843 -4.053 21.411 1.00 93.31 105 ALA A C 1
ATOM 798 O O . ALA A 1 105 ? -19.444 -4.554 20.363 1.00 93.31 105 ALA A O 1
ATOM 799 N N . ALA A 1 106 ? -20.547 -2.916 21.435 1.00 94.19 106 ALA A N 1
ATOM 800 C CA . ALA A 1 106 ? -20.865 -2.154 20.230 1.00 94.19 106 ALA A CA 1
ATOM 801 C C . ALA A 1 106 ? -19.609 -1.601 19.536 1.00 94.19 106 ALA A C 1
ATOM 803 O O . ALA A 1 106 ? -19.522 -1.677 18.314 1.00 94.19 106 ALA A O 1
ATOM 804 N N . ILE A 1 107 ? -18.623 -1.099 20.292 1.00 93.75 107 ILE A N 1
ATOM 805 C CA . ILE A 1 107 ? -17.342 -0.636 19.737 1.00 93.75 107 ILE A CA 1
ATOM 806 C C . ILE A 1 107 ? -16.611 -1.803 19.077 1.00 93.75 107 ILE A C 1
ATOM 808 O O . ILE A 1 107 ? -16.242 -1.692 17.916 1.00 93.75 107 ILE A O 1
ATOM 812 N N . VAL A 1 108 ? -16.456 -2.935 19.771 1.00 95.12 108 VAL A N 1
ATOM 813 C CA . VAL A 1 108 ? -15.775 -4.110 19.202 1.00 95.12 108 VAL A CA 1
ATOM 814 C C . VAL A 1 108 ? -16.501 -4.615 17.956 1.00 95.12 108 VAL A C 1
ATOM 816 O O . VAL A 1 108 ? -15.868 -4.805 16.923 1.00 95.12 108 VAL A O 1
ATOM 819 N N . GLY A 1 109 ? -17.824 -4.788 18.020 1.00 97.00 109 GLY A N 1
ATOM 820 C CA . GLY A 1 109 ? -18.622 -5.238 16.880 1.00 97.00 109 GLY A CA 1
ATOM 821 C C . GLY A 1 109 ? -18.533 -4.280 15.691 1.00 97.00 109 GLY A C 1
ATOM 822 O O . GLY A 1 109 ? -18.281 -4.714 14.569 1.00 97.00 109 GLY A O 1
ATOM 823 N N . GLY A 1 110 ? -18.659 -2.974 15.938 1.00 97.00 110 GLY A N 1
ATOM 824 C CA . GLY A 1 110 ? -18.509 -1.941 14.915 1.00 97.00 110 GLY A CA 1
ATOM 825 C C . GLY A 1 110 ? -17.111 -1.928 14.297 1.00 97.00 110 GLY A C 1
ATOM 826 O O . GLY A 1 110 ? -16.985 -1.895 13.076 1.00 97.00 110 GLY A O 1
ATOM 827 N N . SER A 1 111 ? -16.061 -2.031 15.115 1.00 96.62 111 SER A N 1
ATOM 828 C CA . SER A 1 111 ? -14.678 -2.118 14.642 1.00 96.62 111 SER A CA 1
ATOM 829 C C . SER A 1 111 ? -14.439 -3.363 13.793 1.00 96.62 111 SER A C 1
ATOM 831 O O . SER A 1 111 ? -13.808 -3.251 12.749 1.00 96.62 111 SER A O 1
ATOM 833 N N . VAL A 1 112 ? -14.969 -4.528 14.173 1.00 97.25 112 VAL A N 1
ATOM 834 C CA . VAL A 1 112 ? -14.850 -5.754 13.364 1.00 97.25 112 VAL A CA 1
ATOM 835 C C . VAL A 1 112 ? -15.536 -5.584 12.008 1.00 97.25 112 VAL A C 1
ATOM 837 O O . VAL A 1 112 ? -14.943 -5.916 10.986 1.00 97.25 112 VAL A O 1
ATOM 840 N N . VAL A 1 113 ? -16.745 -5.014 11.972 1.00 97.81 113 VAL A N 1
ATOM 841 C CA . VAL A 1 113 ? -17.459 -4.760 10.710 1.00 97.81 113 VAL A CA 1
ATOM 842 C C . VAL A 1 113 ? -16.676 -3.794 9.820 1.00 97.81 113 VAL A C 1
ATOM 844 O O . VAL A 1 113 ? -16.427 -4.109 8.657 1.00 97.81 113 VAL A O 1
ATOM 847 N N . VAL A 1 114 ? -16.240 -2.651 10.362 1.00 96.88 114 VAL A N 1
ATOM 848 C CA . VAL A 1 114 ? -15.431 -1.668 9.621 1.00 96.88 114 VAL A CA 1
ATOM 849 C C . VAL A 1 114 ? -14.137 -2.301 9.118 1.00 96.88 114 VAL A C 1
ATOM 851 O O . VAL A 1 114 ? -13.784 -2.109 7.959 1.00 96.88 114 VAL A O 1
ATOM 854 N N . PHE A 1 115 ? -13.458 -3.093 9.950 1.00 95.94 115 PHE A N 1
ATOM 855 C CA . PHE A 1 115 ? -12.237 -3.797 9.577 1.00 95.94 115 PHE A CA 1
ATOM 856 C C . PHE A 1 115 ? -12.477 -4.758 8.412 1.00 95.94 115 PHE A C 1
ATOM 858 O O . PHE A 1 115 ? -11.749 -4.703 7.428 1.00 95.94 115 PHE A O 1
ATOM 865 N N . CYS A 1 116 ? -13.504 -5.609 8.486 1.00 95.56 116 CYS A N 1
ATOM 866 C CA . CYS A 1 116 ? -13.813 -6.567 7.427 1.00 95.56 116 CYS A CA 1
ATOM 867 C C . CYS A 1 116 ? -14.180 -5.874 6.110 1.00 95.56 116 CYS A C 1
ATOM 869 O O . CYS A 1 116 ? -13.680 -6.274 5.063 1.00 95.56 116 CYS A O 1
ATOM 871 N N . VAL A 1 117 ? -15.009 -4.825 6.157 1.00 94.56 117 VAL A N 1
ATOM 872 C CA . VAL A 1 117 ? -15.406 -4.064 4.962 1.00 94.56 117 VAL A CA 1
ATOM 873 C C . VAL A 1 117 ? -14.209 -3.331 4.359 1.00 94.56 117 VAL A C 1
ATOM 875 O O . VAL A 1 117 ? -13.959 -3.459 3.165 1.00 94.56 117 VAL A O 1
ATOM 878 N N . ALA A 1 118 ? -13.434 -2.606 5.168 1.00 90.81 118 ALA A N 1
ATOM 879 C CA . ALA A 1 118 ? -12.258 -1.886 4.689 1.00 90.81 118 ALA A CA 1
ATOM 880 C C . ALA A 1 118 ? -11.185 -2.845 4.154 1.00 90.81 118 ALA A C 1
ATOM 882 O O . ALA A 1 118 ? -10.594 -2.581 3.111 1.00 90.81 118 ALA A O 1
ATOM 883 N N . LEU A 1 119 ? -10.966 -3.988 4.812 1.00 88.00 119 LEU A N 1
ATOM 884 C CA . LEU A 1 119 ? -10.037 -5.013 4.340 1.00 88.00 119 LEU A CA 1
ATOM 885 C C . LEU A 1 119 ? -10.505 -5.624 3.018 1.00 88.00 119 LEU A C 1
ATOM 887 O O . LEU A 1 119 ? -9.688 -5.830 2.123 1.00 88.00 119 LEU A O 1
ATOM 891 N N . TRP A 1 120 ? -11.803 -5.892 2.879 1.00 88.94 120 TRP A N 1
ATOM 892 C CA . TRP A 1 120 ? -12.375 -6.358 1.621 1.00 88.94 120 TRP A CA 1
ATOM 893 C C . TRP A 1 120 ? -12.170 -5.330 0.503 1.00 88.94 120 TRP A C 1
ATOM 895 O O . TRP A 1 120 ? -11.673 -5.708 -0.551 1.00 88.94 120 TRP A O 1
ATOM 905 N N . LEU A 1 121 ? -12.426 -4.040 0.759 1.00 86.25 121 LEU A N 1
ATOM 906 C CA . LEU A 1 121 ? -12.199 -2.953 -0.204 1.00 86.25 121 LEU A CA 1
ATOM 907 C C . LEU A 1 121 ? -10.725 -2.813 -0.610 1.00 86.25 121 LEU A C 1
ATOM 909 O O . LEU A 1 121 ? -10.416 -2.662 -1.787 1.00 86.25 121 LEU A O 1
ATOM 913 N N . VAL A 1 122 ? -9.794 -2.915 0.344 1.00 79.75 122 VAL A N 1
ATOM 914 C CA . VAL A 1 122 ? -8.348 -2.926 0.048 1.00 79.75 122 VAL A CA 1
ATOM 915 C C . VAL A 1 122 ? -7.982 -4.116 -0.841 1.00 79.75 122 VAL A C 1
ATOM 917 O O . VAL A 1 122 ? -7.127 -3.998 -1.716 1.00 79.75 122 VAL A O 1
ATOM 920 N N . ARG A 1 123 ? -8.616 -5.274 -0.628 1.00 79.12 123 ARG A N 1
ATOM 921 C CA . ARG A 1 123 ? -8.354 -6.498 -1.396 1.00 79.12 123 ARG A CA 1
ATOM 922 C C . ARG A 1 123 ? -9.069 -6.536 -2.747 1.00 79.12 123 ARG A C 1
ATOM 924 O O . ARG A 1 123 ? -8.582 -7.221 -3.640 1.00 79.12 123 ARG A O 1
ATOM 931 N N . SER A 1 124 ? -10.179 -5.817 -2.915 1.00 73.00 124 SER A N 1
ATOM 932 C CA . SER A 1 124 ? -10.989 -5.815 -4.139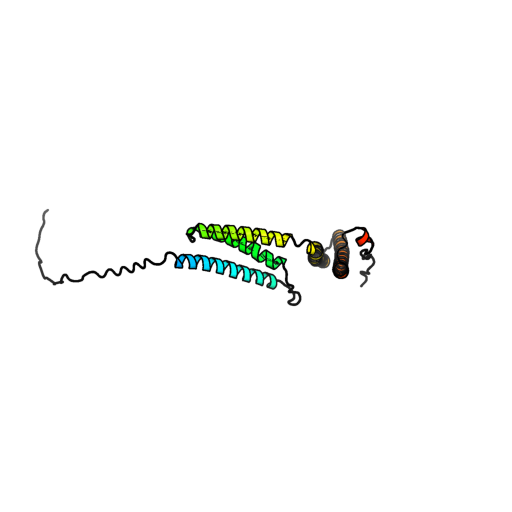 1.00 73.00 124 SER A CA 1
ATOM 933 C C . SER A 1 124 ? -10.437 -4.923 -5.254 1.00 73.00 124 SER A C 1
ATOM 935 O O . SER A 1 124 ? -11.019 -4.887 -6.331 1.00 73.00 124 SER A O 1
ATOM 937 N N . GLN A 1 125 ? -9.317 -4.229 -5.034 1.00 62.50 125 GLN A N 1
ATOM 938 C CA . GLN A 1 125 ? -8.622 -3.389 -6.023 1.00 62.50 125 GLN A CA 1
ATOM 939 C C . GLN A 1 125 ? -7.931 -4.212 -7.142 1.00 62.50 125 GLN A C 1
ATOM 941 O O . GLN A 1 125 ? -6.796 -3.934 -7.525 1.00 62.50 125 GLN A O 1
ATOM 946 N N . THR A 1 126 ? -8.575 -5.260 -7.674 1.00 52.72 126 THR A N 1
ATOM 947 C CA . THR A 1 126 ? -8.011 -6.179 -8.686 1.00 52.72 126 THR A CA 1
ATOM 948 C C . THR A 1 126 ? -7.762 -5.507 -10.037 1.00 52.72 126 THR A C 1
ATOM 950 O O . THR A 1 126 ? -6.921 -5.956 -10.812 1.00 52.72 126 THR A O 1
ATOM 953 N N . THR A 1 127 ? -8.437 -4.395 -10.331 1.00 49.00 127 THR A N 1
ATOM 954 C CA . THR A 1 127 ? -8.228 -3.628 -11.567 1.00 49.00 127 THR A CA 1
ATOM 955 C C . THR A 1 127 ? -6.902 -2.865 -11.566 1.00 49.00 127 THR A C 1
ATOM 957 O O . THR A 1 127 ? -6.325 -2.686 -12.631 1.00 49.00 127 THR A O 1
ATOM 960 N N . VAL A 1 128 ? -6.355 -2.522 -10.395 1.00 56.56 128 VAL A N 1
ATOM 961 C CA . VAL A 1 128 ? -5.144 -1.691 -10.239 1.00 56.56 128 VAL A CA 1
ATOM 962 C C . VAL A 1 128 ? -3.873 -2.535 -10.031 1.00 56.56 128 VAL A C 1
ATOM 964 O O . VAL A 1 128 ? -2.774 -1.992 -9.957 1.00 56.56 128 VAL A O 1
ATOM 967 N N . GLN A 1 129 ? -3.975 -3.867 -9.941 1.00 73.31 129 GLN A N 1
ATOM 968 C CA . GLN A 1 129 ? -2.838 -4.723 -9.562 1.00 73.31 129 GLN A CA 1
ATOM 969 C C . GLN A 1 129 ? -1.674 -4.674 -10.556 1.00 73.31 129 GLN A C 1
ATOM 971 O O . GLN A 1 129 ? -0.549 -4.460 -10.121 1.00 73.31 129 GLN A O 1
ATOM 976 N N . ASP A 1 130 ? -1.932 -4.792 -11.858 1.00 84.88 130 ASP A N 1
ATOM 977 C CA . ASP A 1 130 ? -0.856 -4.869 -12.860 1.00 84.88 130 ASP A CA 1
ATOM 978 C C . ASP A 1 130 ? -0.090 -3.541 -12.962 1.00 84.88 130 ASP A C 1
ATOM 980 O O . ASP A 1 130 ? 1.136 -3.503 -12.870 1.00 84.88 130 ASP A O 1
ATOM 984 N N . GLU A 1 131 ? -0.812 -2.421 -13.050 1.00 85.12 131 GLU A N 1
ATOM 985 C CA . GLU A 1 131 ? -0.182 -1.103 -13.113 1.00 85.12 131 GLU A CA 1
ATOM 986 C C . GLU A 1 131 ? 0.510 -0.717 -11.799 1.00 85.12 131 GLU A C 1
ATOM 988 O O . GLU A 1 131 ? 1.604 -0.157 -11.815 1.00 85.12 131 GLU A O 1
ATOM 993 N N . SER A 1 132 ? -0.100 -1.001 -10.641 1.00 81.62 132 SER A N 1
ATOM 994 C CA . SER A 1 132 ? 0.540 -0.720 -9.346 1.00 81.62 132 SER A CA 1
ATOM 995 C C . SER A 1 132 ? 1.763 -1.598 -9.105 1.00 81.62 132 SER A C 1
ATOM 997 O O . SER A 1 132 ? 2.744 -1.113 -8.542 1.00 81.62 132 SER A O 1
ATOM 999 N N . TYR A 1 133 ? 1.738 -2.849 -9.570 1.00 87.38 133 TYR A N 1
ATOM 1000 C CA . TYR A 1 133 ? 2.890 -3.738 -9.564 1.00 87.38 133 TYR A CA 1
ATOM 1001 C C . TYR A 1 133 ? 4.038 -3.129 -10.371 1.00 87.38 133 TYR A C 1
ATOM 1003 O O . TYR A 1 133 ? 5.116 -2.922 -9.817 1.00 87.38 133 TYR A O 1
ATOM 1011 N N . MET A 1 134 ? 3.796 -2.743 -11.627 1.00 92.50 134 MET A N 1
ATOM 1012 C CA . MET A 1 134 ? 4.830 -2.143 -12.479 1.00 92.50 134 MET A CA 1
ATOM 1013 C C . MET A 1 134 ? 5.342 -0.810 -11.916 1.00 92.50 134 MET A C 1
ATOM 1015 O O . MET A 1 134 ? 6.551 -0.611 -11.802 1.00 92.50 134 MET A O 1
ATOM 1019 N N . ARG A 1 135 ? 4.450 0.076 -11.446 1.00 87.94 135 ARG A N 1
ATOM 1020 C CA . ARG A 1 135 ? 4.838 1.346 -10.799 1.00 87.94 135 ARG A CA 1
ATOM 1021 C C . ARG A 1 135 ? 5.665 1.143 -9.522 1.00 87.94 135 ARG A C 1
ATOM 1023 O O . ARG A 1 135 ? 6.467 2.011 -9.188 1.00 87.94 135 ARG A O 1
ATOM 1030 N N . ALA A 1 136 ? 5.499 0.024 -8.811 1.00 86.69 136 ALA A N 1
ATOM 1031 C CA . ALA A 1 136 ? 6.311 -0.326 -7.643 1.00 86.69 136 ALA A CA 1
ATOM 1032 C C . ALA A 1 136 ? 7.625 -1.041 -8.007 1.00 86.69 136 ALA A C 1
ATOM 1034 O O . ALA A 1 136 ? 8.616 -0.901 -7.289 1.00 86.69 136 ALA A O 1
ATOM 1035 N N . MET A 1 137 ? 7.658 -1.790 -9.110 1.00 93.81 137 MET A N 1
ATOM 1036 C CA . MET A 1 137 ? 8.851 -2.506 -9.565 1.00 93.81 137 MET A CA 1
ATOM 1037 C C . MET A 1 137 ? 9.855 -1.593 -10.274 1.00 93.81 137 MET A C 1
ATOM 1039 O O . MET A 1 137 ? 11.049 -1.734 -10.038 1.00 93.81 137 MET A O 1
ATOM 1043 N N . ILE A 1 138 ? 9.412 -0.583 -11.029 1.00 91.56 138 ILE A N 1
ATOM 1044 C CA . ILE A 1 138 ? 10.309 0.414 -11.645 1.00 91.56 138 ILE A CA 1
ATOM 1045 C C . ILE A 1 138 ? 11.313 1.022 -10.634 1.00 91.56 138 ILE A C 1
ATOM 1047 O O . ILE A 1 138 ? 12.522 0.978 -10.889 1.00 91.56 138 ILE A O 1
ATOM 1051 N N . PRO A 1 139 ? 10.891 1.563 -9.469 1.00 87.75 139 PRO A N 1
ATOM 1052 C CA . PRO A 1 139 ? 11.838 2.081 -8.484 1.00 87.75 139 PRO A CA 1
ATOM 1053 C C . PRO A 1 139 ? 12.665 0.980 -7.802 1.00 87.75 139 PRO A C 1
ATOM 1055 O O . PRO A 1 139 ? 13.825 1.228 -7.476 1.00 87.75 139 PRO A O 1
ATOM 1058 N N . HIS A 1 140 ? 12.122 -0.227 -7.606 1.00 93.12 140 HIS A N 1
ATOM 1059 C CA . HIS A 1 140 ? 12.876 -1.363 -7.060 1.00 93.12 140 HIS A CA 1
ATOM 1060 C C . HIS A 1 140 ? 14.057 -1.745 -7.969 1.00 93.12 140 HIS A C 1
ATOM 1062 O O . HIS A 1 140 ? 15.197 -1.829 -7.510 1.00 93.12 140 HIS A O 1
ATOM 1068 N N . HIS A 1 141 ? 13.806 -1.878 -9.270 1.00 94.75 141 HIS A N 1
ATOM 1069 C CA . HIS A 1 141 ? 14.827 -2.138 -10.286 1.00 94.75 141 HIS A CA 1
ATOM 1070 C C . HIS A 1 141 ? 15.869 -1.024 -10.367 1.00 94.75 141 HIS A C 1
ATOM 1072 O O . HIS A 1 141 ? 17.071 -1.278 -10.449 1.00 94.75 141 HIS A O 1
ATOM 1078 N N . SER A 1 142 ? 15.431 0.231 -10.260 1.00 89.88 142 SER A N 1
ATOM 1079 C CA . SER A 1 142 ? 16.333 1.388 -10.248 1.00 89.88 142 SER A CA 1
ATOM 1080 C C . SER A 1 142 ? 17.341 1.338 -9.088 1.00 89.88 142 SER A C 1
ATOM 1082 O O . SER A 1 142 ? 18.511 1.686 -9.263 1.00 89.88 142 SER A O 1
ATOM 1084 N N . ILE A 1 143 ? 16.943 0.821 -7.917 1.00 93.69 143 ILE A N 1
ATOM 1085 C CA . ILE A 1 143 ? 17.861 0.601 -6.787 1.00 93.69 143 ILE A CA 1
AT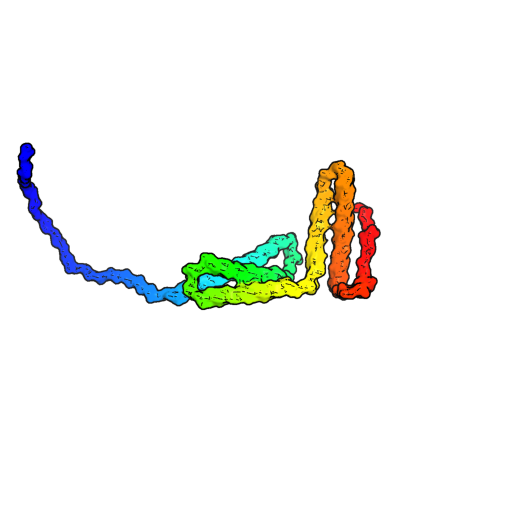OM 1086 C C . ILE A 1 143 ? 18.908 -0.470 -7.121 1.00 93.69 143 ILE A C 1
ATOM 1088 O O . ILE A 1 143 ? 20.077 -0.308 -6.753 1.00 93.69 143 ILE A O 1
ATOM 1092 N N . ALA A 1 144 ? 18.528 -1.538 -7.827 1.00 91.19 144 ALA A N 1
ATOM 1093 C CA . ALA A 1 144 ? 19.467 -2.569 -8.266 1.00 91.19 144 ALA A CA 1
ATOM 1094 C C . ALA A 1 144 ? 20.495 -1.994 -9.253 1.00 91.19 144 ALA A C 1
ATOM 1096 O O . ALA A 1 144 ? 21.696 -2.168 -9.050 1.00 91.19 144 ALA A O 1
ATOM 1097 N N . ILE A 1 145 ? 20.047 -1.210 -10.241 1.00 93.81 145 ILE A N 1
ATOM 1098 C CA . ILE A 1 145 ? 20.933 -0.501 -11.180 1.00 93.81 145 ILE A CA 1
ATOM 1099 C C . ILE A 1 145 ? 21.887 0.428 -10.425 1.00 93.81 145 ILE A C 1
ATOM 1101 O O . ILE A 1 145 ? 23.097 0.397 -10.659 1.00 93.81 145 ILE A O 1
ATOM 1105 N N . LEU A 1 146 ? 21.366 1.239 -9.499 1.00 93.00 146 LEU A N 1
ATOM 1106 C CA . LEU A 1 146 ? 22.158 2.183 -8.711 1.00 93.00 146 LEU A CA 1
ATOM 1107 C C . LEU A 1 146 ? 23.243 1.470 -7.899 1.00 93.00 146 LEU A C 1
ATOM 1109 O O . LEU A 1 146 ? 24.398 1.899 -7.896 1.00 93.00 146 LEU A O 1
ATOM 1113 N N . THR A 1 147 ? 22.861 0.393 -7.215 1.00 96.12 147 THR A N 1
ATOM 1114 C CA . THR A 1 147 ? 23.763 -0.421 -6.394 1.00 96.12 147 THR A CA 1
ATOM 1115 C C . THR A 1 147 ? 24.859 -1.044 -7.250 1.00 96.12 147 THR A C 1
ATOM 1117 O O . THR A 1 147 ? 26.034 -0.874 -6.935 1.00 96.12 147 THR A O 1
ATOM 1120 N N . SER A 1 148 ? 24.497 -1.686 -8.362 1.00 95.62 148 SER A N 1
ATOM 1121 C CA . SER A 1 148 ? 25.451 -2.310 -9.287 1.00 95.62 148 SER A CA 1
ATOM 1122 C C . SER A 1 148 ? 26.404 -1.291 -9.922 1.00 95.62 148 SER A C 1
ATOM 1124 O O . SER A 1 148 ? 27.602 -1.550 -10.032 1.00 95.62 148 SER A O 1
ATOM 1126 N N . THR A 1 149 ? 25.900 -0.100 -10.268 1.00 93.12 149 THR A N 1
ATOM 1127 C CA . THR A 1 149 ? 26.696 0.982 -10.876 1.00 93.12 149 THR A CA 1
ATOM 1128 C C . THR A 1 149 ? 27.698 1.586 -9.889 1.00 93.12 149 THR A C 1
ATOM 1130 O O . THR A 1 149 ? 28.807 1.946 -10.271 1.00 93.12 149 THR A O 1
ATOM 1133 N N . ARG A 1 150 ? 2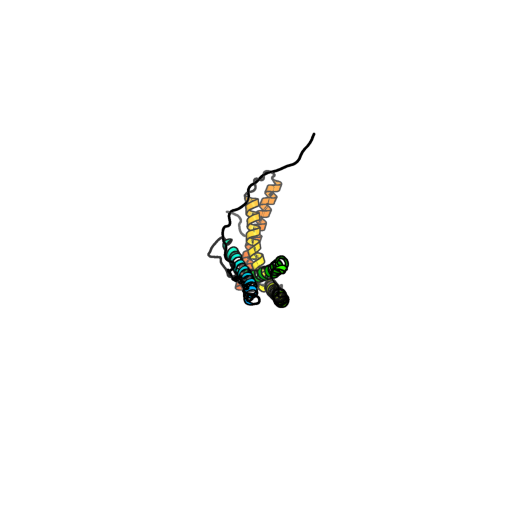7.323 1.721 -8.610 1.00 94.88 150 ARG A N 1
ATOM 1134 C CA . ARG A 1 150 ? 28.172 2.338 -7.574 1.00 94.88 150 ARG A CA 1
ATOM 1135 C C . ARG A 1 150 ? 29.092 1.354 -6.856 1.00 94.88 150 ARG A C 1
ATOM 1137 O O . ARG A 1 150 ? 29.938 1.793 -6.081 1.00 94.88 150 ARG A O 1
ATOM 1144 N N . ALA A 1 151 ? 28.907 0.053 -7.054 1.00 93.94 151 ALA A N 1
ATOM 1145 C CA . ALA A 1 151 ? 29.708 -0.958 -6.386 1.00 93.94 151 ALA A CA 1
ATOM 1146 C C . ALA A 1 151 ? 31.168 -0.906 -6.861 1.00 93.94 151 ALA A C 1
ATOM 1148 O O . ALA A 1 151 ? 31.444 -0.991 -8.060 1.00 93.94 151 ALA A O 1
ATOM 1149 N N . ASP A 1 152 ? 32.105 -0.827 -5.917 1.00 96.12 152 ASP A N 1
ATOM 1150 C CA . ASP A 1 152 ? 33.540 -0.953 -6.178 1.00 96.12 152 ASP A CA 1
ATOM 1151 C C . ASP A 1 152 ? 33.929 -2.442 -6.213 1.00 96.12 152 ASP A C 1
ATOM 1153 O O . ASP A 1 152 ? 34.255 -3.055 -5.196 1.00 96.12 152 ASP A O 1
ATOM 1157 N N . LEU A 1 153 ? 33.773 -3.061 -7.387 1.00 96.06 153 LEU A N 1
ATOM 1158 C CA . LEU A 1 153 ? 34.026 -4.490 -7.619 1.00 96.06 153 LEU A CA 1
ATOM 1159 C C . LEU A 1 153 ? 35.321 -4.678 -8.404 1.00 96.06 153 LEU A C 1
ATOM 1161 O O . LEU A 1 153 ? 35.437 -4.176 -9.524 1.00 96.06 153 LEU A O 1
ATOM 1165 N N . THR A 1 154 ? 36.241 -5.452 -7.830 1.00 96.56 154 THR A N 1
ATOM 1166 C CA . THR A 1 154 ? 37.564 -5.757 -8.395 1.00 96.56 154 THR A CA 1
ATOM 1167 C C . THR A 1 154 ? 37.666 -7.160 -9.003 1.00 96.56 154 THR A C 1
ATOM 1169 O O . THR A 1 154 ? 38.499 -7.378 -9.880 1.00 96.56 154 THR A O 1
ATOM 1172 N N . ASP A 1 155 ? 36.824 -8.116 -8.584 1.00 98.25 155 ASP A N 1
ATOM 1173 C CA . ASP A 1 155 ? 36.719 -9.427 -9.243 1.00 98.25 155 ASP A CA 1
ATOM 1174 C C . ASP A 1 155 ? 35.953 -9.273 -10.565 1.00 98.25 155 ASP A C 1
ATOM 1176 O O . ASP A 1 155 ? 34.788 -8.869 -10.585 1.00 98.25 155 ASP A O 1
ATOM 1180 N N . VAL A 1 156 ? 36.616 -9.621 -11.670 1.00 97.00 156 VAL A N 1
ATOM 1181 C CA . VAL A 1 156 ? 36.088 -9.474 -13.036 1.00 97.00 156 VAL A CA 1
ATOM 1182 C C . VAL A 1 156 ? 34.781 -10.233 -13.266 1.00 97.00 156 VAL A C 1
ATOM 1184 O O . VAL A 1 156 ? 33.918 -9.741 -13.983 1.00 97.00 156 VAL A O 1
ATOM 1187 N N . ARG A 1 157 ? 34.579 -11.382 -12.610 1.00 98.12 157 ARG A N 1
ATOM 1188 C CA . ARG A 1 157 ? 33.348 -12.179 -12.753 1.00 98.12 157 ARG A CA 1
ATOM 1189 C C . ARG A 1 157 ? 32.173 -11.504 -12.055 1.00 98.12 157 ARG A C 1
ATOM 1191 O O . ARG A 1 157 ? 31.038 -11.585 -12.509 1.00 98.12 157 ARG A O 1
ATOM 1198 N N . VAL A 1 158 ? 32.442 -10.838 -10.932 1.00 97.94 158 VAL A N 1
ATOM 1199 C CA . VAL A 1 158 ? 31.418 -10.103 -10.177 1.00 97.94 158 VAL A CA 1
ATOM 1200 C C . VAL A 1 158 ? 31.067 -8.799 -10.894 1.00 97.94 158 VAL A C 1
ATOM 1202 O O . VAL A 1 158 ? 29.906 -8.397 -10.880 1.00 97.94 158 VAL A O 1
ATOM 1205 N N . ARG A 1 159 ? 32.038 -8.169 -11.571 1.00 97.31 159 ARG A N 1
ATOM 1206 C CA . ARG A 1 159 ? 31.786 -7.033 -12.468 1.00 97.31 159 ARG A CA 1
ATOM 1207 C C . ARG A 1 159 ? 30.877 -7.424 -13.632 1.00 97.31 159 ARG A C 1
ATOM 1209 O O . ARG A 1 159 ? 29.859 -6.775 -13.823 1.00 97.31 159 ARG A O 1
ATOM 1216 N N . GLU A 1 160 ? 31.195 -8.514 -14.325 1.00 97.19 160 GLU A N 1
ATOM 1217 C CA . GLU A 1 160 ? 30.383 -9.027 -15.437 1.00 97.19 160 GLU A CA 1
ATOM 1218 C C . GLU A 1 160 ? 28.944 -9.351 -14.997 1.00 97.19 160 GLU A C 1
ATOM 1220 O O . GLU A 1 160 ? 27.983 -8.986 -15.671 1.00 97.19 160 GLU A O 1
ATOM 1225 N N . LEU A 1 161 ? 28.773 -9.944 -13.808 1.00 97.62 161 LEU A N 1
ATOM 1226 C CA . LEU A 1 161 ? 27.450 -10.144 -13.211 1.00 97.62 161 LEU A CA 1
ATOM 1227 C C . LEU A 1 161 ? 26.713 -8.815 -12.969 1.00 97.62 161 LEU A C 1
ATOM 1229 O O . LEU A 1 161 ? 25.521 -8.715 -13.256 1.00 97.62 161 LEU A O 1
ATOM 1233 N N . ALA A 1 162 ? 27.394 -7.803 -12.423 1.00 97.44 162 ALA A N 1
ATOM 1234 C CA . ALA A 1 162 ? 26.795 -6.497 -12.154 1.00 97.44 162 ALA A CA 1
ATOM 1235 C C . ALA A 1 162 ? 26.356 -5.787 -13.444 1.00 97.44 162 ALA A C 1
ATOM 1237 O O . ALA A 1 162 ? 25.275 -5.197 -13.465 1.00 97.44 162 ALA A O 1
ATOM 1238 N N . ASP A 1 163 ? 27.146 -5.894 -14.512 1.00 96.44 163 ASP A N 1
ATOM 1239 C CA . ASP A 1 163 ? 26.827 -5.321 -15.821 1.00 96.44 163 ASP A CA 1
ATOM 1240 C C . ASP A 1 163 ? 25.596 -6.013 -16.438 1.00 96.44 163 ASP A C 1
ATOM 1242 O O . ASP A 1 163 ? 24.665 -5.334 -16.876 1.00 96.44 163 ASP A O 1
ATOM 1246 N N . GLY A 1 164 ? 25.508 -7.346 -16.345 1.00 96.06 164 GLY A N 1
ATOM 1247 C CA . GLY A 1 164 ? 24.324 -8.101 -16.775 1.00 96.06 164 GLY A CA 1
ATOM 1248 C C . GLY A 1 164 ? 23.057 -7.785 -15.966 1.00 96.06 164 GLY A C 1
ATOM 1249 O O . GLY A 1 164 ? 21.955 -7.733 -16.523 1.00 96.06 164 GLY A O 1
ATOM 1250 N N . ILE A 1 165 ? 23.196 -7.515 -14.659 1.00 96.38 165 ILE A N 1
ATOM 1251 C CA . ILE A 1 165 ? 22.091 -7.016 -13.823 1.00 96.38 165 ILE A CA 1
ATOM 1252 C C . ILE A 1 165 ? 21.640 -5.643 -14.325 1.00 96.38 165 ILE A C 1
ATOM 1254 O O . ILE A 1 165 ? 20.444 -5.432 -14.496 1.00 96.38 165 ILE A O 1
ATOM 1258 N N . ILE A 1 166 ? 22.566 -4.712 -14.575 1.00 95.19 166 ILE A N 1
ATOM 1259 C CA . ILE A 1 166 ? 22.222 -3.363 -15.048 1.00 95.19 166 ILE A CA 1
ATOM 1260 C C . ILE A 1 166 ? 21.452 -3.436 -16.368 1.00 95.19 166 ILE A C 1
ATOM 1262 O O . ILE A 1 166 ? 20.394 -2.820 -16.479 1.00 95.19 166 ILE A O 1
ATOM 1266 N N . GLU A 1 167 ? 21.957 -4.191 -17.343 1.00 94.88 167 GLU A N 1
ATOM 1267 C CA . GLU A 1 167 ? 21.327 -4.338 -18.658 1.00 94.88 167 GLU A CA 1
ATOM 1268 C C . GLU A 1 167 ? 19.907 -4.907 -18.541 1.00 94.88 167 GLU A C 1
ATOM 1270 O O . GLU A 1 167 ? 18.945 -4.314 -19.031 1.00 94.88 167 GLU A O 1
ATOM 1275 N N . THR A 1 168 ? 19.760 -6.019 -17.817 1.00 95.31 168 THR A N 1
ATOM 1276 C CA . THR A 1 168 ? 18.464 -6.688 -17.644 1.00 95.31 168 THR A CA 1
ATOM 1277 C C . THR A 1 168 ? 17.453 -5.777 -16.953 1.00 95.31 168 THR A C 1
ATOM 1279 O O . THR A 1 168 ? 16.321 -5.650 -17.413 1.00 95.31 168 THR A O 1
ATOM 1282 N N . GLN A 1 169 ? 17.861 -5.100 -15.878 1.00 95.81 169 GLN A N 1
ATOM 1283 C CA . GLN A 1 169 ? 16.964 -4.258 -15.089 1.00 95.81 169 GLN A CA 1
ATOM 1284 C C . GLN A 1 169 ? 16.529 -3.002 -15.854 1.00 95.81 169 GLN A C 1
ATOM 1286 O O . GLN A 1 169 ? 15.393 -2.561 -15.689 1.00 95.81 169 GLN A O 1
ATOM 1291 N N . LYS A 1 170 ? 17.389 -2.424 -16.706 1.00 94.12 170 LYS A N 1
ATOM 1292 C CA . LYS A 1 170 ? 16.992 -1.295 -17.560 1.00 94.12 170 LYS A CA 1
ATOM 1293 C C . LYS A 1 170 ? 15.970 -1.721 -18.617 1.00 94.12 170 LYS A C 1
ATOM 1295 O O . LYS A 1 170 ? 14.950 -1.049 -18.757 1.00 94.12 170 LYS A O 1
ATOM 1300 N N . ARG A 1 171 ? 16.187 -2.867 -19.271 1.00 93.81 171 ARG A N 1
ATOM 1301 C CA . ARG A 1 171 ? 15.228 -3.437 -20.230 1.00 93.81 171 ARG A CA 1
ATOM 1302 C C . ARG A 1 171 ? 13.868 -3.707 -19.583 1.00 93.81 171 ARG A C 1
ATOM 1304 O O . ARG A 1 171 ? 12.843 -3.319 -20.128 1.00 93.81 171 ARG A O 1
ATOM 1311 N N . GLU A 1 172 ? 13.855 -4.310 -18.395 1.00 95.50 172 GLU A N 1
ATOM 1312 C CA . GLU A 1 172 ? 12.617 -4.568 -17.644 1.00 95.50 172 GLU A CA 1
ATOM 1313 C C . GLU A 1 172 ? 11.899 -3.262 -17.248 1.00 95.50 172 GLU A C 1
ATOM 1315 O O . GLU A 1 172 ? 10.672 -3.199 -17.275 1.00 95.50 172 GLU A O 1
ATOM 1320 N N . ILE A 1 173 ? 12.633 -2.187 -16.927 1.00 93.69 173 ILE A N 1
ATOM 1321 C CA . ILE A 1 173 ? 12.038 -0.858 -16.695 1.00 93.69 173 ILE A CA 1
ATOM 1322 C C . ILE A 1 173 ? 11.380 -0.310 -17.966 1.00 93.69 173 ILE A C 1
ATOM 1324 O O . ILE A 1 173 ? 10.284 0.248 -17.890 1.00 93.69 173 ILE A O 1
ATOM 1328 N N . GLU A 1 174 ? 12.026 -0.428 -19.122 1.00 93.88 174 GLU A N 1
ATOM 1329 C CA . GLU A 1 174 ? 11.464 0.023 -20.401 1.00 93.88 174 GLU A CA 1
ATOM 1330 C C . GLU A 1 174 ? 10.203 -0.766 -20.771 1.00 93.88 174 GLU A C 1
ATOM 1332 O O . GLU A 1 174 ? 9.190 -0.163 -21.128 1.00 93.88 174 GLU A O 1
ATOM 1337 N N . GLU A 1 175 ? 10.221 -2.086 -20.586 1.00 95.69 175 GLU A N 1
ATOM 1338 C CA . GLU A 1 175 ? 9.064 -2.960 -20.798 1.00 95.69 175 GLU A CA 1
ATOM 1339 C C . GLU A 1 175 ? 7.895 -2.572 -19.888 1.00 95.69 175 GLU A C 1
ATOM 1341 O O . GLU A 1 175 ? 6.777 -2.373 -20.362 1.00 95.69 175 GLU A O 1
ATOM 1346 N N . MET A 1 176 ? 8.154 -2.374 -18.592 1.00 95.38 176 MET A N 1
ATOM 1347 C CA . MET A 1 176 ? 7.131 -1.932 -17.642 1.00 95.38 176 MET A CA 1
ATOM 1348 C C . MET A 1 176 ? 6.548 -0.560 -18.001 1.00 95.38 176 MET A C 1
ATOM 1350 O O . MET A 1 176 ? 5.340 -0.362 -17.890 1.00 95.38 176 MET A O 1
ATOM 1354 N N . ASN A 1 177 ? 7.375 0.394 -18.441 1.00 93.88 177 ASN A N 1
ATOM 1355 C CA . ASN A 1 177 ? 6.890 1.705 -18.882 1.00 93.88 177 ASN A CA 1
ATOM 1356 C C . ASN A 1 177 ? 6.032 1.600 -20.147 1.00 93.88 177 ASN A C 1
ATOM 1358 O O . ASN A 1 177 ? 5.005 2.272 -20.246 1.00 93.88 177 ASN A O 1
ATOM 1362 N N . TRP A 1 178 ? 6.431 0.752 -21.096 1.00 94.94 178 TRP A N 1
ATOM 1363 C CA . TRP A 1 178 ? 5.657 0.512 -22.307 1.00 94.94 178 TRP A CA 1
ATOM 1364 C C . TRP A 1 178 ? 4.301 -0.126 -21.986 1.00 94.94 178 TRP A C 1
ATOM 1366 O O . TRP A 1 178 ? 3.271 0.380 -22.426 1.00 94.94 178 TRP A O 1
ATOM 1376 N N . LEU A 1 179 ? 4.285 -1.170 -21.151 1.00 94.56 179 LEU A N 1
ATOM 1377 C CA . LEU A 1 179 ? 3.063 -1.850 -20.716 1.00 94.56 179 LEU A CA 1
ATOM 1378 C C . LEU A 1 179 ? 2.125 -0.915 -19.945 1.00 94.56 179 LEU A C 1
ATOM 1380 O O . LEU A 1 179 ? 0.914 -0.965 -20.144 1.00 94.56 179 LEU A O 1
ATOM 1384 N N . LEU A 1 180 ? 2.660 -0.038 -19.088 1.00 90.19 180 LEU A N 1
ATOM 1385 C CA . LEU A 1 180 ? 1.863 0.988 -18.408 1.00 90.19 180 LEU A CA 1
ATOM 1386 C C . LEU A 1 180 ? 1.164 1.915 -19.410 1.00 90.19 180 LEU A C 1
ATOM 1388 O O . LEU A 1 180 ? -0.042 2.125 -19.294 1.00 90.19 180 LEU A O 1
ATOM 1392 N N . ALA A 1 181 ? 1.899 2.431 -20.398 1.00 90.44 181 ALA A N 1
ATOM 1393 C CA . ALA A 1 181 ? 1.348 3.325 -21.415 1.00 90.44 181 ALA A CA 1
ATOM 1394 C C . ALA A 1 181 ? 0.313 2.624 -22.312 1.00 90.44 181 ALA A C 1
ATOM 1396 O O . ALA A 1 181 ? -0.718 3.202 -22.654 1.00 90.44 181 ALA A O 1
ATOM 1397 N N . ASP A 1 182 ? 0.568 1.368 -22.676 1.00 92.06 182 ASP A N 1
ATOM 1398 C CA . ASP A 1 182 ? -0.343 0.566 -23.487 1.00 92.06 182 ASP A CA 1
ATOM 1399 C C . ASP A 1 182 ? -1.644 0.231 -22.737 1.00 92.06 182 ASP A C 1
ATOM 1401 O O . ASP A 1 182 ? -2.733 0.398 -23.288 1.00 92.06 182 ASP A O 1
ATOM 1405 N N . ILE A 1 183 ? -1.566 -0.166 -21.463 1.00 89.50 183 ILE A N 1
ATOM 1406 C CA . ILE A 1 183 ? -2.752 -0.418 -20.630 1.00 89.50 183 ILE A CA 1
ATOM 1407 C C . ILE A 1 183 ? -3.565 0.867 -20.431 1.00 89.50 183 ILE A C 1
ATOM 1409 O O . ILE A 1 183 ? -4.793 0.819 -20.505 1.00 89.50 183 ILE A O 1
ATOM 1413 N N . GLU A 1 184 ? -2.905 2.008 -20.224 1.00 85.06 184 GLU A N 1
ATOM 1414 C CA . GLU A 1 184 ? -3.572 3.306 -20.081 1.00 85.06 184 GLU A CA 1
ATOM 1415 C C . GLU A 1 184 ? -4.314 3.719 -21.365 1.00 85.06 184 GLU A C 1
ATOM 1417 O O . GLU A 1 184 ? -5.444 4.205 -21.297 1.00 85.06 184 GLU A O 1
ATOM 1422 N N . ALA A 1 185 ? -3.717 3.488 -22.539 1.00 85.88 185 ALA A N 1
ATOM 1423 C CA . ALA A 1 185 ? -4.296 3.880 -23.825 1.00 85.88 185 ALA A CA 1
ATOM 1424 C C . ALA A 1 185 ? -5.373 2.912 -24.345 1.00 85.88 185 ALA A C 1
ATOM 1426 O O . ALA A 1 185 ? -6.364 3.342 -24.938 1.00 85.88 185 ALA A O 1
ATOM 1427 N N . ASN A 1 186 ? -5.175 1.608 -24.153 1.00 85.94 186 ASN A N 1
ATOM 1428 C CA . ASN A 1 186 ? -5.912 0.559 -24.864 1.00 85.94 186 ASN A CA 1
ATOM 1429 C C . ASN A 1 186 ? -6.619 -0.434 -23.924 1.00 85.94 186 ASN A C 1
ATOM 1431 O O . ASN A 1 186 ? -7.366 -1.299 -24.384 1.00 85.94 186 ASN A O 1
ATOM 1435 N N . GLY A 1 187 ? -6.401 -0.328 -22.612 1.00 84.94 187 GLY A N 1
ATOM 1436 C CA . GLY A 1 187 ? -6.896 -1.281 -21.627 1.00 84.94 187 GLY A CA 1
ATOM 1437 C C . GLY A 1 187 ? -6.084 -2.582 -21.567 1.00 84.94 187 GLY A C 1
ATOM 1438 O O . GLY A 1 187 ? -5.163 -2.844 -22.349 1.00 84.94 187 GLY A O 1
ATOM 1439 N N . LYS A 1 188 ? -6.435 -3.431 -20.594 1.00 87.94 188 LYS A N 1
ATOM 1440 C CA . LYS A 1 188 ? -5.734 -4.695 -20.327 1.00 87.94 188 LYS A CA 1
ATOM 1441 C C . LYS A 1 188 ? -5.915 -5.694 -21.469 1.00 87.94 188 LYS A C 1
ATOM 1443 O O . LYS A 1 188 ? -7.041 -5.958 -21.879 1.00 87.94 188 LYS A O 1
ATOM 1448 N N . ALA A 1 189 ? -4.821 -6.311 -21.914 1.00 87.88 189 ALA A N 1
ATOM 1449 C CA . ALA A 1 189 ? -4.887 -7.550 -22.685 1.00 87.88 189 ALA A CA 1
ATOM 1450 C C . ALA A 1 189 ? -5.191 -8.704 -21.720 1.00 87.88 189 ALA A C 1
ATOM 1452 O O . ALA A 1 189 ? -4.370 -9.039 -20.870 1.00 87.88 189 ALA A O 1
ATOM 1453 N N . THR A 1 190 ? -6.381 -9.292 -21.818 1.00 88.50 190 THR A N 1
ATOM 1454 C CA . THR A 1 190 ? -6.817 -10.406 -20.953 1.00 88.50 190 THR A CA 1
ATOM 1455 C C . THR A 1 190 ? -6.825 -11.748 -21.678 1.00 88.50 190 THR A C 1
ATOM 1457 O O . THR A 1 190 ? -6.974 -12.798 -21.052 1.00 88.50 190 THR A O 1
ATOM 1460 N N . THR A 1 191 ? -6.628 -11.727 -22.996 1.00 89.62 191 THR A N 1
ATOM 1461 C CA . THR A 1 191 ? -6.482 -12.910 -23.844 1.00 89.62 191 THR A CA 1
ATOM 1462 C C . THR A 1 191 ? -5.145 -12.895 -24.580 1.00 89.62 191 THR A C 1
ATOM 1464 O O . THR A 1 191 ? -4.588 -11.835 -24.862 1.00 89.62 191 THR A O 1
ATOM 1467 N N . GLN A 1 192 ? -4.646 -14.078 -24.952 1.00 88.50 192 GLN A N 1
ATOM 1468 C CA . GLN A 1 192 ? -3.409 -14.183 -25.731 1.00 88.50 192 GLN A CA 1
ATOM 1469 C C . GLN A 1 192 ? -3.526 -13.469 -27.085 1.00 88.50 192 GLN A C 1
ATOM 1471 O O . GLN A 1 192 ? -2.594 -12.802 -27.504 1.00 88.50 192 GLN A O 1
ATOM 1476 N N . ALA A 1 193 ? -4.697 -13.522 -27.728 1.00 90.50 193 ALA A N 1
ATOM 1477 C CA . ALA A 1 193 ? -4.932 -12.826 -28.991 1.00 90.50 193 ALA A CA 1
ATOM 1478 C C . ALA A 1 193 ? -4.818 -11.294 -28.860 1.00 90.50 193 ALA A C 1
ATOM 1480 O O . ALA A 1 193 ? -4.307 -10.638 -29.764 1.00 90.50 193 ALA A O 1
ATOM 1481 N N . GLU A 1 194 ? -5.270 -10.717 -27.740 1.00 89.00 194 GLU A N 1
ATOM 1482 C CA . GLU A 1 194 ? -5.119 -9.281 -27.456 1.00 89.00 194 GLU A CA 1
ATOM 1483 C C . GLU A 1 194 ? -3.665 -8.894 -27.167 1.00 89.00 194 GLU A C 1
ATOM 1485 O O . GLU A 1 194 ? -3.255 -7.791 -27.529 1.00 89.00 194 GLU A O 1
ATOM 1490 N N . ALA A 1 195 ? -2.902 -9.784 -26.522 1.00 90.94 195 ALA A N 1
ATOM 1491 C CA . ALA A 1 195 ? -1.475 -9.591 -26.272 1.00 90.94 195 ALA A CA 1
ATOM 1492 C C . ALA A 1 195 ? -0.664 -9.692 -27.575 1.00 90.94 195 ALA A C 1
ATOM 1494 O O . ALA A 1 195 ? 0.152 -8.825 -27.866 1.00 90.94 195 ALA A O 1
ATOM 1495 N N . ASP A 1 196 ? -0.951 -10.687 -28.417 1.00 92.06 196 ASP A N 1
ATOM 1496 C CA . ASP A 1 196 ? -0.279 -10.886 -29.707 1.00 92.06 196 ASP A CA 1
ATOM 1497 C C . ASP A 1 196 ? -0.568 -9.745 -30.699 1.00 92.06 196 ASP A C 1
ATOM 1499 O O . ASP A 1 196 ? 0.256 -9.437 -31.560 1.00 92.06 196 ASP A O 1
ATOM 1503 N N . ALA A 1 197 ? -1.730 -9.092 -30.582 1.00 91.75 197 ALA A N 1
ATOM 1504 C CA . ALA A 1 197 ? -2.084 -7.919 -31.381 1.00 91.75 197 ALA A CA 1
ATOM 1505 C C . ALA A 1 197 ? -1.317 -6.647 -30.971 1.00 91.75 197 ALA A C 1
ATOM 1507 O O . ALA A 1 197 ? -1.269 -5.687 -31.743 1.00 91.75 197 ALA A O 1
ATOM 1508 N N . ARG A 1 198 ? -0.737 -6.628 -29.766 1.00 91.62 198 ARG A N 1
ATOM 1509 C CA . ARG A 1 198 ? 0.009 -5.504 -29.184 1.00 91.62 198 ARG A CA 1
ATOM 1510 C C . ARG A 1 198 ? 1.295 -6.029 -28.537 1.00 91.62 198 ARG A C 1
ATOM 1512 O O . ARG A 1 198 ? 1.413 -6.020 -27.312 1.00 91.62 198 ARG A O 1
ATOM 1519 N N . PRO A 1 199 ? 2.246 -6.539 -29.335 1.00 90.62 199 PRO A N 1
ATOM 1520 C CA . PRO A 1 199 ? 3.456 -7.120 -28.784 1.00 90.62 199 PRO A CA 1
ATOM 1521 C C . PRO A 1 199 ? 4.311 -6.038 -28.125 1.00 90.62 199 PRO A C 1
ATOM 1523 O O . PRO A 1 199 ? 4.462 -4.939 -28.669 1.00 90.62 199 PRO A O 1
ATOM 1526 N N . VAL A 1 200 ? 4.916 -6.382 -26.985 1.00 89.56 200 VAL A N 1
ATOM 1527 C CA . VAL A 1 200 ? 5.989 -5.575 -26.399 1.00 89.56 200 VAL A CA 1
ATOM 1528 C C . VAL A 1 200 ? 7.089 -5.418 -27.462 1.00 89.56 200 VAL A C 1
ATOM 1530 O O . VAL A 1 200 ? 7.480 -6.418 -28.075 1.00 89.56 200 VAL A O 1
ATOM 1533 N N . PRO A 1 201 ? 7.574 -4.192 -27.729 1.00 86.94 201 PRO A N 1
ATOM 1534 C CA . PRO A 1 201 ? 8.663 -3.960 -28.665 1.00 86.94 201 PRO A CA 1
ATOM 1535 C C . PRO A 1 201 ? 9.904 -4.774 -28.300 1.00 86.94 201 PRO A C 1
ATOM 1537 O O . PRO A 1 201 ? 10.146 -5.070 -27.132 1.00 86.94 201 PRO A O 1
ATOM 1540 N N . ASP A 1 202 ? 10.733 -5.093 -29.291 1.00 84.50 202 ASP A N 1
ATOM 1541 C CA . ASP A 1 202 ? 12.041 -5.677 -29.011 1.00 84.50 202 ASP A CA 1
ATOM 1542 C C . ASP A 1 202 ? 12.971 -4.612 -28.407 1.00 84.50 202 ASP A C 1
ATOM 1544 O O . ASP A 1 202 ? 13.598 -3.818 -29.110 1.00 84.50 202 ASP A O 1
ATOM 1548 N N . LEU A 1 203 ? 13.027 -4.589 -27.076 1.00 76.56 203 LEU A N 1
ATOM 1549 C CA . LEU A 1 203 ? 13.840 -3.663 -26.286 1.00 76.56 203 LEU A CA 1
ATOM 1550 C C . LEU A 1 203 ? 15.295 -4.137 -26.135 1.00 76.56 203 LEU A C 1
ATOM 1552 O O . LEU A 1 203 ? 16.078 -3.519 -25.422 1.00 76.56 203 LEU A O 1
ATOM 1556 N N . THR A 1 204 ? 15.689 -5.225 -26.808 1.00 63.72 204 THR A N 1
ATOM 1557 C CA . THR A 1 204 ? 17.100 -5.648 -26.870 1.00 63.72 204 THR A CA 1
ATOM 1558 C C . THR A 1 204 ? 17.918 -4.836 -27.880 1.00 63.72 204 THR A C 1
ATOM 1560 O O . THR A 1 204 ? 19.145 -4.846 -27.823 1.00 63.72 204 THR A O 1
ATOM 1563 N N . ALA A 1 205 ? 17.246 -4.101 -28.775 1.00 50.25 205 ALA A N 1
ATOM 1564 C CA . ALA A 1 205 ? 17.858 -3.338 -29.863 1.00 50.25 205 ALA A CA 1
ATOM 1565 C C . ALA A 1 205 ? 17.934 -1.817 -29.619 1.00 50.25 205 ALA A C 1
ATOM 1567 O O . ALA A 1 205 ? 18.445 -1.092 -30.474 1.00 50.25 205 ALA A O 1
ATOM 1568 N N . ALA A 1 206 ? 17.429 -1.311 -28.489 1.00 48.41 206 ALA A N 1
ATOM 1569 C CA . ALA A 1 206 ? 17.608 0.090 -28.127 1.00 48.41 206 ALA A CA 1
ATOM 1570 C C . ALA A 1 206 ? 19.050 0.297 -27.638 1.00 48.41 206 ALA A C 1
ATOM 1572 O O . ALA A 1 206 ? 19.414 -0.126 -26.545 1.00 48.41 206 ALA A O 1
ATOM 1573 N N . ASP A 1 207 ? 19.872 0.907 -28.495 1.00 48.56 207 ASP A N 1
ATOM 1574 C CA . ASP A 1 207 ? 21.255 1.314 -28.245 1.00 48.56 207 ASP A CA 1
ATOM 1575 C C . ASP A 1 207 ? 21.491 1.791 -26.795 1.00 48.56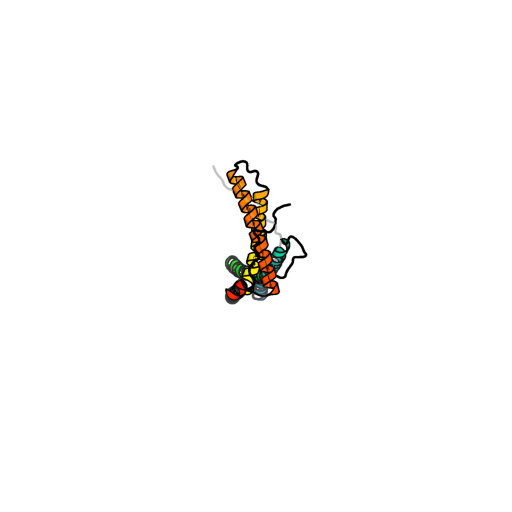 207 ASP A C 1
ATOM 1577 O O . ASP A 1 207 ? 21.243 2.947 -26.452 1.00 48.56 207 ASP A O 1
ATOM 1581 N N . TYR A 1 208 ? 22.123 0.952 -25.968 1.00 45.41 208 TYR A N 1
ATOM 1582 C CA . TYR A 1 208 ? 22.915 1.410 -24.817 1.00 45.41 208 TYR A CA 1
ATOM 1583 C C . TYR A 1 208 ? 24.303 1.900 -25.276 1.00 45.41 208 TYR A C 1
ATOM 1585 O O . TYR A 1 208 ? 25.318 1.661 -24.623 1.00 45.41 208 TYR A O 1
ATOM 1593 N N . GLY A 1 209 ? 24.349 2.559 -26.435 1.00 39.75 209 GLY A N 1
ATOM 1594 C CA . GLY A 1 209 ? 25.518 3.229 -26.986 1.00 39.75 209 GLY A CA 1
ATOM 1595 C C . GLY A 1 209 ? 25.392 4.736 -26.791 1.00 39.75 209 GLY A C 1
ATOM 1596 O O . GLY A 1 209 ? 24.766 5.411 -27.605 1.00 39.75 209 GLY A O 1
ATOM 1597 N N . GLY A 1 210 ? 25.995 5.260 -25.722 1.00 31.39 210 GLY A N 1
ATOM 1598 C CA . GLY A 1 210 ? 26.075 6.697 -25.437 1.00 31.39 210 GLY A CA 1
ATOM 1599 C C . GLY A 1 210 ? 26.565 7.001 -24.035 1.00 31.39 210 GLY A C 1
ATOM 1600 O O . GLY A 1 210 ? 25.710 7.033 -23.125 1.00 31.39 210 GLY A O 1
#

Foldseek 3Di:
DDDDDDDDDDDDDDDDDPDDDDDPPPPPPPDCDPVVLVVVVVVLVVVLVVVLVVVLVVVQVPDPDPVPPDDDLLSVLVSLLVSLVVQLVVCVVPVVSRPDPVVSVVSNVVSVVSNVVSVVVNVVVPQCVLLVVLVVLLVVLVVLLVCLVPDPDDPPVSVVVSVVSNVVSVLSNLQSVVVNVCCVVPNDDPDPVSCVVPDRDPSVPPDPPD

pLDDT: mean 79.24, std 19.21, range [31.39, 98.25]

Radius of gyration: 37.6 Å; chains: 1; bounding box: 62×43×132 Å